Protein AF-A0A929PCF2-F1 (afdb_monomer_lite)

Structure (mmCIF, N/CA/C/O backbone):
data_AF-A0A929PCF2-F1
#
_entry.id   AF-A0A929PCF2-F1
#
loop_
_atom_site.group_PDB
_atom_site.id
_atom_site.type_symbol
_atom_site.label_atom_id
_atom_site.label_alt_id
_atom_site.label_comp_id
_atom_site.label_asym_id
_atom_site.label_entity_id
_atom_site.label_seq_id
_atom_site.pdbx_PDB_ins_code
_atom_site.Cartn_x
_atom_site.Cartn_y
_atom_site.Cartn_z
_atom_site.occupancy
_atom_site.B_iso_or_equiv
_atom_site.auth_seq_id
_atom_site.auth_comp_id
_atom_site.auth_asym_id
_atom_site.auth_atom_id
_atom_site.pdbx_PDB_model_num
ATOM 1 N N . MET A 1 1 ? 74.479 55.150 -30.077 1.00 39.16 1 MET A N 1
ATOM 2 C CA . MET A 1 1 ? 75.432 55.976 -30.851 1.00 39.16 1 MET A CA 1
ATOM 3 C C . MET A 1 1 ? 75.490 55.421 -32.265 1.00 39.16 1 MET A C 1
ATOM 5 O O . MET A 1 1 ? 75.567 54.211 -32.391 1.00 39.16 1 MET A O 1
ATOM 9 N N . SER A 1 2 ? 75.462 56.318 -33.256 1.00 38.69 2 SER A N 1
ATOM 10 C CA . SER A 1 2 ? 75.619 56.109 -34.712 1.00 38.69 2 SER A CA 1
ATOM 11 C C . SER A 1 2 ? 74.450 55.423 -35.434 1.00 38.69 2 SER A C 1
ATOM 13 O O . SER A 1 2 ? 74.157 54.270 -35.164 1.00 38.69 2 SER A O 1
ATOM 15 N N . LYS A 1 3 ? 73.607 56.139 -36.195 1.00 46.09 3 LYS A N 1
ATOM 16 C CA . LYS A 1 3 ? 73.793 56.956 -37.428 1.00 46.09 3 LYS A CA 1
ATOM 17 C C . LYS A 1 3 ? 73.568 56.116 -38.699 1.00 46.09 3 LYS A C 1
ATOM 19 O O . LYS A 1 3 ? 74.394 55.279 -39.033 1.00 46.09 3 LYS A O 1
ATOM 24 N N . PHE A 1 4 ? 72.470 56.430 -39.395 1.00 51.91 4 PHE A N 1
ATOM 25 C CA . PHE A 1 4 ? 72.261 56.245 -40.842 1.00 51.91 4 PHE A CA 1
ATOM 26 C C . PHE A 1 4 ? 73.414 56.857 -41.664 1.00 51.91 4 PHE A C 1
ATOM 28 O O . PHE A 1 4 ? 74.083 57.770 -41.160 1.00 51.91 4 PHE A O 1
ATOM 35 N N . PRO A 1 5 ? 73.643 56.391 -42.908 1.00 59.47 5 PRO A N 1
ATOM 36 C CA . PRO A 1 5 ? 73.108 57.075 -44.116 1.00 59.47 5 PRO A CA 1
ATOM 37 C C . PRO A 1 5 ? 72.488 56.099 -45.157 1.00 59.47 5 PRO A C 1
ATOM 39 O O . PRO A 1 5 ? 72.879 54.938 -45.183 1.00 59.47 5 PRO A O 1
ATOM 42 N N . LYS A 1 6 ? 71.385 56.457 -45.849 1.00 47.53 6 LYS A N 1
ATOM 43 C CA . LYS A 1 6 ? 71.258 57.163 -47.164 1.00 47.53 6 LYS A CA 1
ATOM 44 C C . LYS A 1 6 ? 71.806 56.349 -48.347 1.00 47.53 6 LYS A C 1
ATOM 46 O O . LYS A 1 6 ? 72.984 56.020 -48.335 1.00 47.53 6 LYS A O 1
ATOM 51 N N . ASP A 1 7 ? 70.957 55.828 -49.232 1.00 49.12 7 ASP A N 1
ATOM 52 C CA . ASP A 1 7 ? 70.220 56.486 -50.339 1.00 49.12 7 ASP A CA 1
ATOM 53 C C . ASP A 1 7 ? 71.073 56.678 -51.606 1.00 49.12 7 ASP A C 1
ATOM 55 O O . ASP A 1 7 ? 72.207 57.143 -51.534 1.00 49.12 7 ASP A O 1
ATOM 59 N N . GLU A 1 8 ? 70.406 56.380 -52.727 1.00 46.50 8 GLU A N 1
ATOM 60 C CA . GLU A 1 8 ? 70.563 56.907 -54.093 1.00 46.50 8 GLU A CA 1
ATOM 61 C C . GLU A 1 8 ? 71.430 56.181 -55.148 1.00 46.50 8 GLU A C 1
ATOM 63 O O . GLU A 1 8 ? 72.644 56.035 -55.047 1.00 46.50 8 GLU A O 1
ATOM 68 N N . ASP A 1 9 ? 70.690 55.840 -56.215 1.00 45.44 9 ASP A N 1
ATOM 69 C CA . ASP A 1 9 ? 70.959 56.037 -57.642 1.00 45.44 9 ASP A CA 1
ATOM 70 C C . ASP A 1 9 ? 71.925 55.144 -58.418 1.00 45.44 9 ASP A C 1
ATOM 72 O O . ASP A 1 9 ? 73.126 55.106 -58.173 1.00 45.44 9 ASP A O 1
ATOM 76 N N . SER A 1 10 ? 71.357 54.519 -59.463 1.00 50.91 10 SER A N 1
ATOM 77 C CA . SER A 1 10 ? 71.651 54.667 -60.913 1.00 50.91 10 SER A CA 1
ATOM 78 C C . SER A 1 10 ? 71.398 53.319 -61.618 1.00 50.91 10 SER A C 1
ATOM 80 O O . SER A 1 10 ? 71.989 52.304 -61.274 1.00 50.91 10 SER A O 1
ATOM 82 N N . ALA A 1 11 ? 70.301 53.154 -62.367 1.00 44.00 11 ALA A N 1
ATOM 83 C CA . ALA A 1 11 ? 70.070 53.595 -63.751 1.00 44.00 11 ALA A CA 1
ATOM 84 C C . ALA A 1 11 ? 71.040 52.958 -64.766 1.00 44.00 11 ALA A C 1
ATOM 86 O O . ALA A 1 11 ? 72.241 53.163 -64.661 1.00 44.00 11 ALA A O 1
ATOM 87 N N . ASP A 1 12 ? 70.455 52.220 -65.725 1.00 50.22 12 ASP A N 1
ATOM 88 C CA . ASP A 1 12 ? 70.853 52.012 -67.138 1.00 50.22 12 ASP A CA 1
ATOM 89 C C . ASP A 1 12 ? 70.701 50.541 -67.575 1.00 50.22 12 ASP A C 1
ATOM 91 O O . ASP A 1 12 ? 71.330 49.631 -67.052 1.00 50.22 12 ASP A O 1
ATOM 95 N N . GLN A 1 13 ? 69.641 50.223 -68.323 1.00 48.16 13 GLN A N 1
ATOM 96 C CA . GLN A 1 13 ? 69.507 50.281 -69.791 1.00 48.16 13 GLN A CA 1
ATOM 97 C C . GLN A 1 13 ? 69.868 48.956 -70.489 1.00 48.16 13 GLN A C 1
ATOM 99 O O . GLN A 1 13 ? 71.024 48.600 -70.662 1.00 48.16 13 GLN A O 1
ATOM 104 N N . ILE A 1 14 ? 68.798 48.275 -70.913 1.00 46.97 14 ILE A N 1
ATOM 105 C CA . ILE A 1 14 ? 68.533 47.766 -72.269 1.00 46.97 14 ILE A CA 1
ATOM 106 C C . ILE A 1 14 ? 69.681 47.020 -72.977 1.00 46.97 14 ILE A C 1
ATOM 108 O O . ILE A 1 14 ? 70.645 47.605 -73.461 1.00 46.97 14 ILE A O 1
ATOM 112 N N . SER A 1 15 ? 69.448 45.737 -73.254 1.00 44.78 15 SER A N 1
ATOM 113 C CA . SER A 1 15 ? 69.816 45.159 -74.550 1.00 44.78 15 SER A CA 1
ATOM 114 C C . SER A 1 15 ? 68.701 44.240 -75.033 1.00 44.78 15 SER A C 1
ATOM 116 O O . SER A 1 15 ? 68.375 43.225 -74.420 1.00 44.78 15 SER A O 1
ATOM 118 N N . LEU A 1 16 ? 68.083 44.716 -76.110 1.00 44.56 16 LEU A N 1
ATOM 119 C CA . LEU A 1 16 ? 67.167 44.032 -77.002 1.00 44.56 16 LEU A CA 1
ATOM 120 C C . LEU A 1 16 ? 67.861 42.850 -77.700 1.00 44.56 16 LEU A C 1
ATOM 122 O O . LEU A 1 16 ? 69.079 42.831 -77.845 1.00 44.56 16 LEU A O 1
ATOM 126 N N . GLU A 1 17 ? 67.017 41.970 -78.234 1.00 41.97 17 GLU A N 1
ATOM 127 C CA . GLU A 1 17 ? 67.295 40.994 -79.294 1.00 41.97 17 GLU A CA 1
ATOM 128 C C . GLU A 1 17 ? 68.120 39.758 -78.924 1.00 41.97 17 GLU A C 1
ATOM 130 O O . GLU A 1 17 ? 69.338 39.696 -79.083 1.00 41.97 17 GLU A O 1
ATOM 135 N N . LYS A 1 18 ? 67.391 38.668 -78.653 1.00 44.88 18 LYS A N 1
ATOM 136 C CA . LYS A 1 18 ? 67.631 37.455 -79.433 1.00 44.88 18 LYS A CA 1
ATOM 137 C C . LYS A 1 18 ? 66.362 36.629 -79.639 1.00 44.88 18 LYS A C 1
ATOM 139 O O . LYS A 1 18 ? 65.837 36.025 -78.716 1.00 44.88 18 LYS A O 1
ATOM 144 N N . GLU A 1 19 ? 65.917 36.692 -80.888 1.00 47.41 19 GLU A N 1
ATOM 145 C CA . GLU A 1 19 ? 65.322 35.628 -81.696 1.00 47.41 19 GLU A CA 1
ATOM 146 C C . GLU A 1 19 ? 64.100 34.853 -81.187 1.00 47.41 19 GLU A C 1
ATOM 148 O O . GLU A 1 19 ? 64.163 33.944 -80.366 1.00 47.41 19 GLU A O 1
ATOM 153 N N . LEU A 1 20 ? 62.995 35.165 -81.868 1.00 45.84 20 LEU A N 1
ATOM 154 C CA . LEU A 1 20 ? 61.931 34.256 -82.279 1.00 45.84 20 LEU A CA 1
ATOM 155 C C . LEU A 1 20 ? 62.458 32.866 -82.689 1.00 45.84 20 LEU A C 1
ATOM 157 O O . LEU A 1 20 ? 63.030 32.709 -83.766 1.00 45.84 20 LEU A O 1
ATOM 161 N N . GLN A 1 21 ? 62.124 31.844 -81.904 1.00 38.41 21 GLN A N 1
ATOM 162 C CA . GLN A 1 21 ? 61.756 30.537 -82.442 1.00 38.41 21 GLN A CA 1
ATOM 163 C C . GLN A 1 21 ? 60.274 30.319 -82.136 1.00 38.41 21 GLN A C 1
ATOM 165 O O . GLN A 1 21 ? 59.879 30.138 -80.988 1.00 38.41 21 GLN A O 1
ATOM 170 N N . MET A 1 22 ? 59.460 30.428 -83.187 1.00 44.81 22 MET A N 1
ATOM 171 C CA . MET A 1 22 ? 58.116 29.866 -83.227 1.00 44.81 22 MET A CA 1
ATOM 172 C C . MET A 1 22 ? 58.276 28.349 -83.253 1.00 44.81 22 MET A C 1
ATOM 174 O O . MET A 1 22 ? 58.751 27.820 -84.258 1.00 44.81 22 MET A O 1
ATOM 178 N N . ASP A 1 23 ? 57.907 27.689 -82.160 1.00 42.66 23 ASP A N 1
ATOM 179 C CA . ASP A 1 23 ? 57.535 26.281 -82.192 1.00 42.66 23 ASP A CA 1
ATOM 180 C C . ASP A 1 23 ? 56.032 26.208 -81.924 1.00 42.66 23 ASP A C 1
ATOM 182 O O . ASP A 1 23 ? 55.488 26.838 -81.013 1.00 42.66 23 ASP A O 1
ATOM 186 N N . GLU A 1 24 ? 55.360 25.544 -82.846 1.00 54.78 24 GLU A N 1
ATOM 187 C CA . GLU A 1 24 ? 53.919 25.444 -82.985 1.00 54.78 24 GLU A CA 1
ATOM 188 C C . GLU A 1 24 ? 53.438 24.355 -82.013 1.00 54.78 24 GLU A C 1
ATOM 190 O O . GLU A 1 24 ? 53.253 23.204 -82.397 1.00 54.78 24 GLU A O 1
ATOM 195 N N . GLU A 1 25 ? 53.316 24.696 -80.724 1.00 48.66 25 GLU A N 1
ATOM 196 C CA . GLU A 1 25 ? 52.751 23.797 -79.710 1.00 48.66 25 GLU A CA 1
ATOM 197 C C . GLU A 1 25 ? 51.231 23.995 -79.568 1.00 48.66 25 GLU A C 1
ATOM 199 O O . GLU A 1 25 ? 50.714 25.050 -79.198 1.00 48.66 25 GLU A O 1
ATOM 204 N N . ASP A 1 26 ? 50.551 22.908 -79.910 1.00 52.91 26 ASP A N 1
ATOM 205 C CA . ASP A 1 26 ? 49.130 22.576 -79.854 1.00 52.91 26 ASP A CA 1
ATOM 206 C C . ASP A 1 26 ? 48.387 23.123 -78.601 1.00 52.91 26 ASP A C 1
ATOM 208 O O . ASP A 1 26 ? 48.703 22.725 -77.475 1.00 52.91 26 ASP A O 1
ATOM 212 N N . PRO A 1 27 ? 47.373 24.008 -78.735 1.00 48.19 27 PRO A N 1
ATOM 213 C CA . PRO A 1 27 ? 46.674 24.600 -77.585 1.00 48.19 27 PRO A CA 1
ATOM 214 C C . PRO A 1 27 ? 45.630 23.690 -76.902 1.00 48.19 27 PRO A C 1
ATOM 216 O O . PRO A 1 27 ? 44.966 24.129 -75.959 1.00 48.19 27 PRO A O 1
ATOM 219 N N . ASP A 1 28 ? 45.494 22.422 -77.299 1.00 48.62 28 ASP A N 1
ATOM 220 C CA . ASP A 1 28 ? 44.348 21.587 -76.898 1.00 48.62 28 ASP A CA 1
ATOM 221 C C . ASP A 1 28 ? 44.577 20.661 -75.681 1.00 48.62 28 ASP A C 1
ATOM 223 O O . ASP A 1 28 ? 43.661 19.949 -75.264 1.00 48.62 28 ASP A O 1
ATOM 227 N N . LEU A 1 29 ? 45.752 20.680 -75.038 1.00 49.78 29 LEU A N 1
ATOM 228 C CA . LEU A 1 29 ? 46.076 19.743 -73.942 1.00 49.78 29 LEU A CA 1
ATOM 229 C C . LEU A 1 29 ? 46.046 20.322 -72.516 1.00 49.78 29 LEU A C 1
ATOM 231 O O . LEU A 1 29 ? 46.129 19.553 -71.559 1.00 49.78 29 LEU A O 1
ATOM 235 N N . PHE A 1 30 ? 45.852 21.634 -72.339 1.00 46.81 30 PHE A N 1
ATOM 236 C CA . PHE A 1 30 ? 45.925 22.283 -71.015 1.00 46.81 30 PHE A CA 1
ATOM 237 C C . PHE A 1 30 ? 44.577 22.583 -70.330 1.00 46.81 30 PHE A C 1
ATOM 239 O O . PHE A 1 30 ? 44.567 22.979 -69.170 1.00 46.81 30 PHE A O 1
ATOM 246 N N . TYR A 1 31 ? 43.433 22.348 -70.983 1.00 50.03 31 TYR A N 1
ATOM 247 C CA . TYR A 1 31 ? 42.101 22.625 -70.403 1.00 50.03 31 TYR A CA 1
ATOM 248 C C . TYR A 1 31 ? 41.387 21.399 -69.800 1.00 50.03 31 TYR A C 1
ATOM 250 O O . TYR A 1 31 ? 40.286 21.519 -69.261 1.00 50.03 31 TYR A O 1
ATOM 258 N N . GLY A 1 32 ? 41.990 20.209 -69.879 1.00 50.41 32 GLY A N 1
ATOM 259 C CA . GLY A 1 32 ? 41.366 18.961 -69.424 1.00 50.41 32 GLY A CA 1
ATOM 260 C C . GLY A 1 32 ? 41.494 18.663 -67.926 1.00 50.41 32 GLY A C 1
ATOM 261 O O . GLY A 1 32 ? 40.740 17.831 -67.421 1.00 50.41 32 GLY A O 1
ATOM 262 N N . ASP A 1 33 ? 42.430 19.304 -67.217 1.00 48.59 33 ASP A N 1
ATOM 263 C CA . ASP A 1 33 ? 42.718 18.983 -65.810 1.00 48.59 33 ASP A CA 1
ATOM 264 C C . ASP A 1 33 ? 41.936 19.857 -64.818 1.00 48.59 33 ASP A C 1
ATOM 266 O O . ASP A 1 33 ? 41.338 19.326 -63.881 1.00 48.59 33 ASP A O 1
ATOM 270 N N . ASP A 1 34 ? 41.768 21.151 -65.105 1.00 52.06 34 ASP A N 1
ATOM 271 C CA . ASP A 1 34 ? 41.022 22.075 -64.233 1.00 52.06 34 ASP A CA 1
ATOM 272 C C . ASP A 1 34 ? 39.512 21.766 -64.156 1.00 52.06 34 ASP A C 1
ATOM 274 O O . ASP A 1 34 ? 38.858 22.018 -63.140 1.00 52.06 34 ASP A O 1
ATOM 278 N N . MET A 1 35 ? 38.932 21.163 -65.201 1.00 51.59 35 MET A N 1
ATOM 279 C CA . MET A 1 35 ? 37.520 20.746 -65.199 1.00 51.59 35 MET A CA 1
ATOM 280 C C . MET A 1 35 ? 37.262 19.516 -64.311 1.00 51.59 35 MET A C 1
ATOM 282 O O . MET A 1 35 ? 36.170 19.381 -63.755 1.00 51.59 35 MET A O 1
ATOM 286 N N . ARG A 1 36 ? 38.256 18.636 -64.119 1.00 53.09 36 ARG A N 1
ATOM 287 C CA . ARG A 1 36 ? 38.117 17.430 -63.278 1.00 53.09 36 ARG A CA 1
ATOM 288 C C . ARG A 1 36 ? 38.186 17.747 -61.781 1.00 53.09 36 ARG A C 1
ATOM 290 O O . ARG A 1 36 ? 37.542 17.064 -60.978 1.00 53.09 36 ARG A O 1
ATOM 297 N N . ASP A 1 37 ? 38.899 18.804 -61.404 1.00 52.69 37 ASP A N 1
ATOM 298 C CA . ASP A 1 37 ? 39.009 19.251 -60.011 1.00 52.69 37 ASP A CA 1
ATOM 299 C C . ASP A 1 37 ? 37.799 20.083 -59.543 1.00 52.69 37 ASP A C 1
ATOM 301 O O . ASP A 1 37 ? 37.407 20.023 -58.367 1.00 52.69 37 ASP A O 1
ATOM 305 N N . LEU A 1 38 ? 37.106 20.776 -60.457 1.00 51.47 38 LEU A N 1
ATOM 306 C CA . LEU A 1 38 ? 35.815 21.408 -60.154 1.00 51.47 38 LEU A CA 1
ATOM 307 C C . LEU A 1 38 ? 34.698 20.379 -59.908 1.00 51.47 38 LEU A C 1
ATOM 309 O O . LEU A 1 38 ? 33.909 20.548 -58.976 1.00 51.47 38 LEU A O 1
ATOM 313 N N . GLU A 1 39 ? 34.642 19.289 -60.681 1.00 54.00 39 GLU A N 1
ATOM 314 C CA . GLU A 1 39 ? 33.664 18.218 -60.436 1.00 54.00 39 GLU A CA 1
ATOM 315 C C . GLU A 1 39 ? 33.918 17.527 -59.089 1.00 54.00 39 GLU A C 1
ATOM 317 O O . GLU A 1 39 ? 32.988 17.408 -58.283 1.00 54.00 39 GLU A O 1
ATOM 322 N N . ARG A 1 40 ? 35.182 17.192 -58.772 1.00 50.91 40 ARG A N 1
ATOM 323 C CA . ARG A 1 40 ? 35.553 16.626 -57.462 1.00 50.91 40 ARG A CA 1
ATOM 324 C C . ARG A 1 40 ? 35.207 17.552 -56.299 1.00 50.91 40 ARG A C 1
ATOM 326 O O . ARG A 1 40 ? 34.659 17.087 -55.303 1.00 50.91 40 ARG A O 1
ATOM 333 N N . SER A 1 41 ? 35.489 18.850 -56.395 1.00 50.62 41 SER A N 1
ATOM 334 C CA . SER A 1 41 ? 35.164 19.790 -55.312 1.00 50.62 41 SER A CA 1
ATOM 335 C C . SER A 1 41 ? 33.652 20.003 -55.139 1.00 50.62 41 SER A C 1
ATOM 337 O O . SER A 1 41 ? 33.185 20.158 -54.005 1.00 50.62 41 SER A O 1
ATOM 339 N N . SER A 1 42 ? 32.865 19.918 -56.219 1.00 50.84 42 SER A N 1
ATOM 340 C CA . SER A 1 42 ? 31.401 20.039 -56.168 1.00 50.84 42 SER A CA 1
ATOM 341 C C . SER A 1 42 ? 30.717 18.839 -55.493 1.00 50.84 42 SER A C 1
ATOM 343 O O . SER A 1 42 ? 29.784 19.015 -54.696 1.00 50.84 42 SER A O 1
ATOM 345 N N . ASP A 1 43 ? 31.227 17.625 -55.722 1.00 54.88 43 ASP A N 1
ATOM 346 C CA . ASP A 1 43 ? 30.722 16.405 -55.089 1.00 54.88 43 ASP A CA 1
ATOM 347 C C . ASP A 1 43 ? 31.095 16.347 -53.604 1.00 54.88 43 ASP A C 1
ATOM 349 O O . ASP A 1 43 ? 30.263 15.992 -52.761 1.00 54.88 43 ASP A O 1
ATOM 353 N N . VAL A 1 44 ? 32.305 16.792 -53.250 1.00 55.19 44 VAL A N 1
ATOM 354 C CA . VAL A 1 44 ? 32.767 16.862 -51.856 1.00 55.19 44 VAL A CA 1
ATOM 355 C C . VAL A 1 44 ? 32.000 17.935 -51.067 1.00 55.19 44 VAL A C 1
ATOM 357 O O . VAL A 1 44 ? 31.629 17.697 -49.914 1.00 55.19 44 VAL A O 1
ATOM 360 N N . GLN A 1 45 ? 31.653 19.078 -51.676 1.00 53.56 45 GLN A N 1
ATOM 361 C CA . GLN A 1 45 ? 30.799 20.096 -51.041 1.00 53.56 45 GLN A CA 1
ATOM 362 C C . GLN A 1 45 ? 29.352 19.620 -50.842 1.00 53.56 45 GLN A C 1
ATOM 364 O O . GLN A 1 45 ? 28.749 19.892 -49.799 1.00 53.56 45 GLN A O 1
ATOM 369 N N . ARG A 1 46 ? 28.790 18.858 -51.791 1.00 57.91 46 ARG A N 1
ATOM 370 C CA . ARG A 1 46 ? 27.460 18.243 -51.633 1.00 57.91 46 ARG A CA 1
ATOM 371 C C . ARG A 1 46 ? 27.437 17.155 -50.560 1.00 57.91 46 ARG A C 1
ATOM 373 O O . ARG A 1 46 ? 26.418 17.014 -49.879 1.00 57.91 46 ARG A O 1
ATOM 380 N N . LEU A 1 47 ? 28.533 16.417 -50.380 1.00 55.53 47 LEU A N 1
ATOM 381 C CA . LEU A 1 47 ? 28.666 15.407 -49.327 1.00 55.53 47 LEU A CA 1
ATOM 382 C C . LEU A 1 47 ? 28.839 16.050 -47.944 1.00 55.53 47 LEU A C 1
ATOM 384 O O . LEU A 1 47 ? 28.134 15.677 -47.009 1.00 55.53 47 LEU A O 1
ATOM 388 N N . SER A 1 48 ? 29.703 17.065 -47.848 1.00 59.88 48 SER A N 1
ATOM 389 C CA . SER A 1 48 ? 29.922 17.877 -46.645 1.00 59.88 48 SER A CA 1
ATOM 390 C C . SER A 1 48 ? 28.610 18.467 -46.136 1.00 59.88 48 SER A C 1
ATOM 392 O O . SER A 1 48 ? 28.237 18.232 -44.992 1.00 59.88 48 SER A O 1
ATOM 394 N N . ASN A 1 49 ? 27.826 19.108 -47.008 1.00 64.44 49 ASN A N 1
ATOM 395 C CA . ASN A 1 49 ? 26.574 19.741 -46.596 1.00 64.44 49 ASN A CA 1
ATOM 396 C C . ASN A 1 49 ? 25.531 18.725 -46.079 1.00 64.44 49 ASN A C 1
ATOM 398 O O . ASN A 1 49 ? 24.799 18.997 -45.127 1.00 64.44 49 ASN A O 1
ATOM 402 N N . ARG A 1 50 ? 25.496 17.511 -46.652 1.00 72.69 50 ARG A N 1
ATOM 403 C CA . ARG A 1 50 ? 24.648 16.410 -46.155 1.00 72.69 50 ARG A CA 1
ATOM 404 C C . ARG A 1 50 ? 25.145 15.861 -44.816 1.00 72.69 50 ARG A C 1
ATOM 406 O O . ARG A 1 50 ? 24.325 15.542 -43.956 1.00 72.69 50 ARG A O 1
ATOM 413 N N . MET A 1 51 ? 26.460 15.792 -44.621 1.00 65.94 51 MET A N 1
ATOM 414 C CA . MET A 1 51 ? 27.072 15.347 -43.369 1.00 65.94 51 MET A CA 1
ATOM 415 C C . MET A 1 51 ? 26.839 16.341 -42.233 1.00 65.94 51 MET A C 1
ATOM 417 O O . MET A 1 51 ? 26.464 15.919 -41.143 1.00 65.94 51 MET A O 1
ATOM 421 N N . THR A 1 52 ? 26.955 17.646 -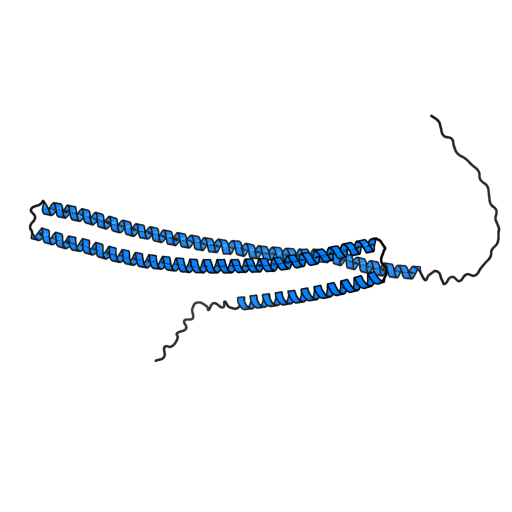42.489 1.00 69.69 52 THR A N 1
ATOM 422 C CA . THR A 1 52 ? 26.666 18.692 -41.496 1.00 69.69 52 THR A CA 1
ATOM 423 C C . THR A 1 52 ? 25.190 18.684 -41.095 1.00 69.69 52 THR A C 1
ATOM 425 O O . THR A 1 52 ? 24.864 18.811 -39.914 1.00 69.69 52 THR A O 1
ATOM 428 N N . MET A 1 53 ? 24.286 18.454 -42.056 1.00 72.31 53 MET A N 1
ATOM 429 C CA . MET A 1 53 ? 22.851 18.345 -41.780 1.00 72.31 53 MET A CA 1
ATOM 430 C C . MET A 1 53 ? 22.531 17.115 -40.917 1.00 72.31 53 MET A C 1
ATOM 432 O O . MET A 1 53 ? 21.774 17.228 -39.957 1.00 72.31 53 MET A O 1
ATOM 436 N N . LEU A 1 54 ? 23.156 15.963 -41.190 1.00 68.25 54 LEU A N 1
ATOM 437 C CA . LEU A 1 54 ? 23.049 14.761 -40.353 1.00 68.25 54 LEU A CA 1
ATOM 438 C C . LEU A 1 54 ? 23.633 14.973 -38.949 1.00 68.25 54 LEU A C 1
ATOM 440 O O . LEU A 1 54 ? 23.018 14.556 -37.969 1.00 68.25 54 LEU A O 1
ATOM 444 N N . PHE A 1 55 ? 24.769 15.664 -38.836 1.00 68.12 55 PHE A N 1
ATOM 445 C CA . PHE A 1 55 ? 25.429 15.939 -37.556 1.00 68.12 55 PHE A CA 1
ATOM 446 C C . PHE A 1 55 ? 24.624 16.853 -36.631 1.00 68.12 55 PHE A C 1
ATOM 448 O O . PHE A 1 55 ? 24.762 16.745 -35.419 1.00 68.12 55 PHE A O 1
ATOM 455 N N . ILE A 1 56 ? 23.771 17.723 -37.176 1.00 80.12 56 ILE A N 1
ATOM 456 C CA . ILE A 1 56 ? 22.816 18.529 -36.401 1.00 80.12 56 ILE A CA 1
ATOM 457 C C . ILE A 1 56 ? 21.516 17.761 -36.135 1.00 80.12 56 ILE A C 1
ATOM 459 O O . ILE A 1 56 ? 20.938 17.865 -35.051 1.00 80.12 56 ILE A O 1
ATOM 463 N N . LEU A 1 57 ? 21.058 16.963 -37.100 1.00 71.50 57 LEU A N 1
ATOM 464 C CA . LEU A 1 57 ? 19.800 16.228 -36.991 1.00 71.50 57 LEU A CA 1
ATOM 465 C C . LEU A 1 57 ? 19.872 15.112 -35.940 1.00 71.50 57 LEU A C 1
ATOM 467 O O . LEU A 1 57 ? 18.937 14.948 -35.161 1.00 71.50 57 LEU A O 1
ATOM 471 N N . ILE A 1 58 ? 20.982 14.371 -35.882 1.00 67.69 58 ILE A N 1
ATOM 472 C CA . ILE A 1 58 ? 21.190 13.261 -34.939 1.00 67.69 58 ILE A CA 1
ATOM 473 C C . ILE A 1 58 ? 21.084 13.706 -33.466 1.00 67.69 58 ILE A C 1
ATOM 475 O O . ILE A 1 58 ? 20.273 13.117 -32.747 1.00 67.69 58 ILE A O 1
ATOM 479 N N . PRO A 1 59 ? 21.814 14.732 -32.979 1.00 66.00 59 PRO A N 1
ATOM 480 C CA . PRO A 1 59 ? 21.687 15.189 -31.596 1.00 66.00 59 PRO A CA 1
ATOM 481 C C . PRO A 1 59 ? 20.313 15.802 -31.316 1.00 66.00 59 PRO A C 1
ATOM 483 O O . PRO A 1 59 ? 19.792 15.637 -30.216 1.00 66.00 59 PRO A O 1
ATOM 486 N N . CYS A 1 60 ? 19.679 16.445 -32.302 1.00 67.94 60 CYS A N 1
ATOM 487 C CA . CYS A 1 60 ? 18.320 16.963 -32.153 1.00 67.94 60 CYS A CA 1
ATOM 488 C C . CYS A 1 60 ? 17.298 15.827 -31.944 1.00 67.94 60 CYS A C 1
ATOM 490 O O . CYS A 1 60 ? 16.454 15.899 -31.049 1.00 67.94 60 CYS A O 1
ATOM 492 N N . LEU A 1 61 ? 17.427 14.736 -32.705 1.00 73.25 61 LEU A N 1
ATOM 493 C CA . LEU A 1 61 ? 16.585 13.547 -32.571 1.00 73.25 61 LEU A CA 1
ATOM 494 C C . LEU A 1 61 ? 16.816 12.835 -31.228 1.00 73.25 61 LEU A C 1
ATOM 496 O O . LEU A 1 61 ? 15.864 12.427 -30.566 1.00 73.25 61 LEU A O 1
ATOM 500 N N . LEU A 1 62 ? 18.075 12.743 -30.793 1.00 71.19 62 LEU A N 1
ATOM 501 C CA . LEU A 1 62 ? 18.450 12.211 -29.481 1.00 71.19 62 LEU A CA 1
ATOM 502 C C . LEU A 1 62 ? 17.850 13.044 -28.341 1.00 71.19 62 LEU A C 1
ATOM 504 O O . LEU A 1 62 ? 17.277 12.475 -27.416 1.00 71.19 62 LEU A O 1
ATOM 508 N N . CYS A 1 63 ? 17.907 14.376 -28.431 1.00 77.06 63 CYS A N 1
ATOM 509 C CA . CYS A 1 63 ? 17.260 15.275 -27.475 1.00 77.06 63 CYS A CA 1
ATOM 510 C C . CYS A 1 63 ? 15.749 15.040 -27.402 1.00 77.06 63 CYS A C 1
ATOM 512 O O . CYS A 1 63 ? 15.203 14.974 -26.303 1.00 77.06 63 CYS A O 1
ATOM 514 N N . ALA A 1 64 ? 15.073 14.863 -28.540 1.00 81.06 64 ALA A N 1
ATOM 515 C CA . ALA A 1 64 ? 13.642 14.568 -28.553 1.00 81.06 64 ALA A CA 1
ATOM 516 C C . ALA A 1 64 ? 13.335 13.243 -27.836 1.00 81.06 64 ALA A C 1
ATOM 518 O O . ALA A 1 64 ? 12.464 13.207 -26.968 1.00 81.06 64 ALA A O 1
ATOM 519 N N . ILE A 1 65 ? 14.092 12.180 -28.129 1.00 80.94 65 ILE A N 1
ATOM 520 C CA . ILE A 1 65 ? 13.947 10.879 -27.456 1.00 80.94 65 ILE A CA 1
ATOM 521 C C . ILE A 1 65 ? 14.188 11.017 -25.949 1.00 80.94 65 ILE A C 1
ATOM 523 O O . ILE A 1 65 ? 13.409 10.486 -25.162 1.00 80.94 65 ILE A O 1
ATOM 527 N N . PHE A 1 66 ? 15.218 11.758 -25.531 1.00 82.25 66 PHE A N 1
ATOM 528 C CA . PHE A 1 66 ? 15.494 12.002 -24.115 1.00 82.25 66 PHE A CA 1
ATOM 529 C C . PHE A 1 66 ? 14.377 12.779 -23.424 1.00 82.25 66 PHE A C 1
ATOM 531 O O . PHE A 1 66 ? 14.018 12.433 -22.304 1.00 82.25 66 PHE A O 1
ATOM 538 N N . VAL A 1 67 ? 13.804 13.794 -24.074 1.00 84.56 67 VAL A N 1
ATOM 539 C CA . VAL A 1 67 ? 12.669 14.550 -23.526 1.00 84.56 67 VAL A CA 1
ATOM 540 C C . VAL A 1 67 ? 11.441 13.653 -23.390 1.00 84.56 67 VAL A C 1
ATOM 542 O O . VAL A 1 67 ? 10.807 13.673 -22.340 1.00 84.56 67 VAL A O 1
ATOM 545 N N . PHE A 1 68 ? 11.135 12.823 -24.391 1.00 80.25 68 PHE A N 1
ATOM 546 C CA . PHE A 1 68 ? 10.034 11.860 -24.305 1.00 80.25 68 PHE A CA 1
ATOM 547 C C . PHE A 1 68 ? 10.266 10.811 -23.217 1.00 80.25 68 PHE A C 1
ATOM 549 O O . PHE A 1 68 ? 9.373 10.573 -22.412 1.00 80.25 68 PHE A O 1
ATOM 556 N N . ALA A 1 69 ? 11.464 10.232 -23.134 1.00 74.69 69 ALA A N 1
ATOM 557 C CA . ALA A 1 69 ? 11.816 9.279 -22.086 1.00 74.69 69 ALA A CA 1
ATOM 558 C C . ALA A 1 69 ? 11.776 9.925 -20.692 1.00 74.69 69 ALA A C 1
ATOM 560 O O . ALA A 1 69 ? 11.311 9.308 -19.738 1.00 74.69 69 ALA A O 1
ATOM 561 N N . TYR A 1 70 ? 12.223 11.176 -20.567 1.00 82.19 70 TYR A N 1
ATOM 562 C CA . TYR A 1 70 ? 12.165 11.940 -19.323 1.00 82.19 70 TYR A CA 1
ATOM 563 C C . TYR A 1 70 ? 10.724 12.253 -18.914 1.00 82.19 70 TYR A C 1
ATOM 565 O O . TYR A 1 70 ? 10.385 12.109 -17.741 1.00 82.19 70 TYR A O 1
ATOM 573 N N . LEU A 1 71 ? 9.869 12.654 -19.859 1.00 79.06 71 LEU A N 1
ATOM 574 C CA . LEU A 1 71 ? 8.451 12.900 -19.605 1.00 79.06 71 LEU A CA 1
ATOM 575 C C . LEU A 1 71 ? 7.715 11.608 -19.242 1.00 79.06 71 LEU A C 1
ATOM 577 O O . LEU A 1 71 ? 7.017 11.607 -18.236 1.00 79.06 71 LEU A O 1
ATOM 581 N N . ASP A 1 72 ? 7.941 10.507 -19.963 1.00 73.06 72 ASP A N 1
ATOM 582 C CA . ASP A 1 72 ? 7.345 9.195 -19.665 1.00 73.06 72 ASP A CA 1
ATOM 583 C C . ASP A 1 72 ? 7.805 8.665 -18.297 1.00 73.06 72 ASP A C 1
ATOM 585 O O . ASP A 1 72 ? 6.991 8.227 -17.482 1.00 73.06 72 ASP A O 1
ATOM 589 N N . MET A 1 73 ? 9.102 8.783 -17.975 1.00 69.19 73 MET A N 1
ATOM 590 C CA . MET A 1 73 ? 9.593 8.459 -16.634 1.00 69.19 73 MET A CA 1
ATOM 591 C C . MET A 1 73 ? 8.959 9.358 -15.578 1.00 69.19 73 MET A C 1
ATOM 593 O O . MET A 1 73 ? 8.527 8.845 -14.555 1.00 69.19 73 MET A O 1
ATOM 597 N N . ARG A 1 74 ? 8.875 10.674 -15.798 1.00 74.31 74 ARG A N 1
ATOM 598 C CA . ARG A 1 74 ? 8.302 11.624 -14.834 1.00 74.31 74 ARG A CA 1
ATOM 599 C C . ARG A 1 74 ? 6.806 11.408 -14.630 1.00 74.31 74 ARG A C 1
ATOM 601 O O . ARG A 1 74 ? 6.335 11.552 -13.509 1.00 74.31 74 ARG A O 1
ATOM 608 N N . GLU A 1 75 ? 6.070 11.052 -15.673 1.00 75.25 75 GLU A N 1
ATOM 609 C CA . GLU A 1 75 ? 4.642 10.751 -15.606 1.00 75.25 75 GLU A CA 1
ATOM 610 C C . GLU A 1 75 ? 4.394 9.449 -14.840 1.00 75.25 75 GLU A C 1
ATOM 612 O O . GLU A 1 75 ? 3.582 9.436 -13.914 1.00 75.25 75 GLU A O 1
ATOM 617 N N . LYS A 1 76 ? 5.194 8.405 -15.098 1.00 68.94 76 LYS A N 1
ATOM 618 C CA . LYS A 1 76 ? 5.192 7.166 -14.305 1.00 68.94 76 LYS A CA 1
ATOM 619 C C . LYS A 1 76 ? 5.601 7.411 -12.857 1.00 68.94 76 LYS A C 1
ATOM 621 O O . LYS A 1 76 ? 4.971 6.880 -11.953 1.00 68.94 76 LYS A O 1
ATOM 626 N N . LEU A 1 77 ? 6.609 8.243 -12.608 1.00 64.94 77 LEU A N 1
ATOM 627 C CA . LEU A 1 77 ? 7.079 8.560 -11.256 1.00 64.94 77 LEU A CA 1
ATOM 628 C C . LEU A 1 77 ? 6.053 9.406 -10.494 1.00 64.94 77 LEU A C 1
ATOM 630 O O . LEU A 1 77 ? 5.798 9.128 -9.330 1.00 64.94 77 LEU A O 1
ATOM 634 N N . ASN A 1 78 ? 5.387 10.358 -11.152 1.00 66.12 78 ASN A N 1
ATOM 635 C CA . ASN A 1 78 ? 4.281 11.124 -10.575 1.00 66.12 78 ASN A CA 1
ATOM 636 C C . ASN A 1 78 ? 3.045 10.250 -10.322 1.00 66.12 78 ASN A C 1
ATOM 638 O O . ASN A 1 78 ? 2.404 10.398 -9.280 1.00 66.12 78 ASN A O 1
ATOM 642 N N . GLN A 1 79 ? 2.714 9.315 -11.218 1.00 61.44 79 GLN A N 1
ATOM 643 C CA . GLN A 1 79 ? 1.683 8.304 -10.963 1.00 61.44 79 GLN A CA 1
ATOM 644 C C . GLN A 1 79 ? 2.067 7.405 -9.786 1.00 61.44 79 GLN A C 1
ATOM 646 O O . GLN A 1 79 ? 1.220 7.132 -8.945 1.00 61.44 79 GLN A O 1
ATOM 651 N N . LEU A 1 80 ? 3.331 6.998 -9.668 1.00 56.22 80 LEU A N 1
ATOM 652 C CA . LEU A 1 80 ? 3.826 6.173 -8.564 1.00 56.22 80 LEU A CA 1
ATOM 653 C C . LEU A 1 80 ? 3.821 6.921 -7.226 1.00 56.22 80 LEU A C 1
ATOM 655 O O . LEU A 1 80 ? 3.402 6.365 -6.214 1.00 56.22 80 LEU A O 1
ATOM 659 N N . GLN A 1 81 ? 4.240 8.187 -7.207 1.00 53.84 81 GLN A N 1
ATOM 660 C CA . GLN A 1 81 ? 4.247 9.004 -5.996 1.00 53.84 81 GLN A CA 1
ATOM 661 C C . GLN A 1 81 ? 2.824 9.358 -5.556 1.00 53.84 81 GLN A C 1
ATOM 663 O O . GLN A 1 81 ? 2.518 9.262 -4.371 1.00 53.84 81 GLN A O 1
ATOM 668 N N . SER A 1 82 ? 1.939 9.710 -6.494 1.00 57.19 82 SER A N 1
ATOM 669 C CA . SER A 1 82 ? 0.542 10.028 -6.175 1.00 57.19 82 SER A CA 1
ATOM 670 C C . SER A 1 82 ? -0.269 8.783 -5.812 1.00 57.19 82 SER A C 1
ATOM 672 O O . SER A 1 82 ? -0.960 8.802 -4.800 1.00 57.19 82 SER A O 1
ATOM 674 N N . THR A 1 83 ? -0.143 7.677 -6.550 1.00 56.88 83 THR A N 1
ATOM 675 C CA . THR A 1 83 ? -0.934 6.455 -6.317 1.00 56.88 83 THR A CA 1
ATOM 676 C C . THR A 1 83 ? -0.391 5.645 -5.145 1.00 56.88 83 THR A C 1
ATOM 678 O O . THR A 1 83 ? -1.166 5.218 -4.296 1.00 56.88 83 THR A O 1
ATOM 681 N N . GLY A 1 84 ? 0.933 5.487 -5.036 1.00 57.12 84 GLY A N 1
ATOM 682 C CA . GLY A 1 84 ? 1.564 4.750 -3.940 1.00 57.12 84 GLY A CA 1
ATOM 683 C C . GLY A 1 84 ? 1.429 5.471 -2.599 1.00 57.12 84 GLY A C 1
ATOM 684 O O . GLY A 1 84 ? 1.028 4.859 -1.611 1.00 57.12 84 GLY A O 1
ATOM 685 N N . SER A 1 85 ? 1.679 6.787 -2.558 1.00 58.16 85 SER A N 1
ATOM 686 C CA . SER A 1 85 ? 1.487 7.562 -1.325 1.00 58.16 85 SER A CA 1
ATOM 687 C C . SER A 1 85 ? 0.012 7.660 -0.953 1.00 58.16 85 SER A C 1
ATOM 689 O O . SER A 1 85 ? -0.311 7.521 0.220 1.00 58.16 85 SER A O 1
ATOM 691 N N . SER A 1 86 ? -0.892 7.862 -1.920 1.00 63.69 86 SER A N 1
ATOM 692 C CA . SER A 1 86 ? -2.325 7.979 -1.628 1.00 63.69 86 SER A CA 1
ATOM 693 C C . SER A 1 86 ? -2.941 6.650 -1.196 1.00 63.69 86 SER A C 1
ATOM 695 O O . SER A 1 86 ? -3.710 6.647 -0.241 1.00 63.69 86 SER A O 1
ATOM 697 N N . GLN A 1 87 ? -2.575 5.515 -1.806 1.00 62.38 87 GLN A N 1
ATOM 698 C CA . GLN A 1 87 ? -3.070 4.205 -1.368 1.00 62.38 87 GLN A CA 1
ATOM 699 C C . GLN A 1 87 ? -2.544 3.825 0.014 1.00 62.38 87 GLN A C 1
ATOM 701 O O . GLN A 1 87 ? -3.330 3.400 0.856 1.00 62.38 87 GLN A O 1
ATOM 706 N N . VAL A 1 88 ? -1.248 4.009 0.289 1.00 65.94 88 VAL A N 1
ATOM 707 C CA . VAL A 1 88 ? -0.684 3.704 1.615 1.00 65.94 88 VAL A CA 1
ATOM 708 C C . VAL A 1 88 ? -1.238 4.657 2.674 1.00 65.94 88 VAL A C 1
ATOM 710 O O . VAL A 1 88 ? -1.531 4.226 3.788 1.00 65.94 88 VAL A O 1
ATOM 713 N N . GLN A 1 89 ? -1.448 5.931 2.335 1.00 69.75 89 GLN A N 1
ATOM 714 C CA . GLN A 1 89 ? -2.067 6.898 3.237 1.00 69.75 89 GLN A CA 1
ATOM 715 C C . GLN A 1 89 ? -3.544 6.583 3.492 1.00 69.75 89 GLN A C 1
ATOM 717 O O . GLN A 1 89 ? -3.956 6.587 4.646 1.00 69.75 89 GLN A O 1
ATOM 722 N N . ALA A 1 90 ? -4.319 6.221 2.468 1.00 73.12 90 ALA A N 1
ATOM 723 C CA . ALA A 1 90 ? -5.711 5.802 2.627 1.00 73.12 90 ALA A CA 1
ATOM 724 C C . ALA A 1 90 ? -5.830 4.508 3.448 1.00 73.12 90 ALA A C 1
ATOM 726 O O . ALA A 1 90 ? -6.706 4.394 4.303 1.00 73.12 90 ALA A O 1
ATOM 727 N N . LEU A 1 91 ? -4.923 3.546 3.238 1.00 70.81 91 LEU A N 1
ATOM 728 C CA . LEU A 1 91 ? -4.857 2.322 4.037 1.00 70.81 91 LEU A CA 1
ATOM 729 C C . LEU A 1 91 ? -4.495 2.641 5.495 1.00 70.81 91 LEU A C 1
ATOM 731 O O . LEU A 1 91 ? -5.112 2.110 6.413 1.00 70.81 91 LEU A O 1
ATOM 735 N N . SER A 1 92 ? -3.531 3.540 5.711 1.00 69.94 92 SER A N 1
ATOM 736 C CA . SER A 1 92 ? -3.133 4.017 7.038 1.00 69.94 92 SER A CA 1
ATOM 737 C C . SER A 1 92 ? -4.291 4.717 7.755 1.00 69.94 92 SER A C 1
ATOM 739 O O . SER A 1 92 ? -4.597 4.388 8.899 1.00 69.94 92 SER A O 1
ATOM 741 N N . GLU A 1 93 ? -4.997 5.620 7.074 1.00 77.50 93 GLU A N 1
ATOM 742 C CA . GLU A 1 93 ? -6.168 6.314 7.614 1.00 77.50 93 GLU A CA 1
ATOM 743 C C . GLU A 1 93 ? -7.311 5.343 7.945 1.00 77.50 93 GLU A C 1
ATOM 745 O O . GLU A 1 93 ? -7.921 5.463 9.009 1.00 77.50 93 GLU A O 1
ATOM 750 N N . ASP A 1 94 ? -7.562 4.335 7.105 1.00 74.19 94 ASP A N 1
ATOM 751 C CA . ASP A 1 94 ? -8.583 3.313 7.363 1.00 74.19 94 ASP A CA 1
ATOM 752 C C . ASP A 1 94 ? -8.214 2.406 8.552 1.00 74.19 94 ASP A C 1
ATOM 754 O O . ASP A 1 94 ? -9.058 2.113 9.405 1.00 74.19 94 ASP A O 1
ATOM 758 N N . VAL A 1 95 ? -6.939 2.018 8.674 1.00 69.38 95 VAL A N 1
ATOM 759 C CA . VAL A 1 95 ? -6.427 1.267 9.833 1.00 69.38 95 VAL A CA 1
ATOM 760 C C . VAL A 1 95 ? -6.568 2.098 11.108 1.00 69.38 95 VAL A C 1
ATOM 762 O O . VAL A 1 95 ? -7.110 1.606 12.100 1.00 69.38 95 VAL A O 1
ATOM 765 N N . VAL A 1 96 ? -6.145 3.365 11.090 1.00 73.12 96 VAL A N 1
ATOM 766 C CA . VAL A 1 96 ? -6.273 4.284 12.233 1.00 73.12 96 VAL A CA 1
ATOM 767 C C . VAL A 1 96 ? -7.744 4.482 12.607 1.00 73.12 96 VAL A C 1
ATOM 769 O O . VAL A 1 96 ? -8.090 4.423 13.790 1.00 73.12 96 VAL A O 1
ATOM 772 N N . GLY A 1 97 ? -8.631 4.638 11.623 1.00 76.38 97 GLY A N 1
ATOM 773 C CA . GLY A 1 97 ? -10.075 4.741 11.833 1.00 76.38 97 GLY A CA 1
ATOM 774 C C . GLY A 1 97 ? -10.662 3.495 12.499 1.00 76.38 97 GLY A C 1
ATOM 775 O O . GLY A 1 97 ? -11.397 3.596 13.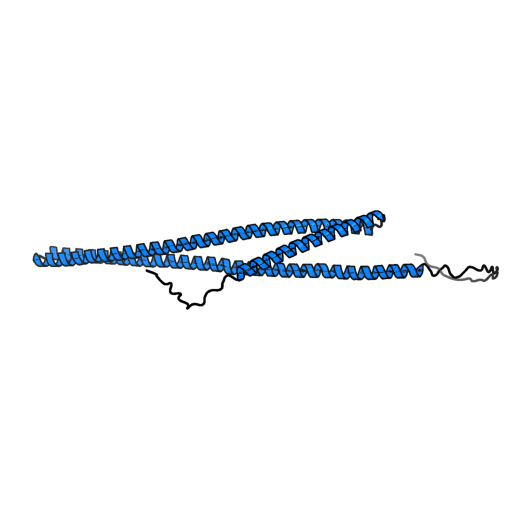487 1.00 76.38 97 GLY A O 1
ATOM 776 N N . LYS A 1 98 ? -10.287 2.302 12.028 1.00 74.88 98 LYS A N 1
ATOM 777 C CA . LYS A 1 98 ? -10.729 1.029 12.616 1.00 74.88 98 LYS A CA 1
ATOM 778 C C . LYS A 1 98 ? -10.188 0.830 14.030 1.00 74.88 98 LYS A C 1
ATOM 780 O O . LYS A 1 98 ? -10.967 0.456 14.909 1.00 74.88 98 LYS A O 1
ATOM 785 N N . VAL A 1 99 ? -8.916 1.140 14.288 1.00 70.12 99 VAL A N 1
ATOM 786 C CA . VAL A 1 99 ? -8.318 1.084 15.636 1.00 70.12 99 VAL A CA 1
ATOM 787 C C . VAL A 1 99 ? -9.040 2.033 16.591 1.00 70.12 99 VAL A C 1
ATOM 789 O O . VAL A 1 99 ? -9.399 1.633 17.700 1.00 70.12 99 VAL A O 1
ATOM 792 N N . LYS A 1 100 ? -9.345 3.255 16.146 1.00 75.50 100 LYS A N 1
ATOM 793 C CA . LYS A 1 100 ? -10.122 4.215 16.935 1.00 75.50 100 LYS A CA 1
ATOM 794 C C . LYS A 1 100 ? -11.520 3.683 17.261 1.00 75.50 100 LYS A C 1
ATOM 796 O O . LYS A 1 100 ? -11.929 3.728 18.416 1.00 75.50 100 LYS A O 1
ATOM 801 N N . SER A 1 101 ? -12.203 3.077 16.287 1.00 76.12 101 SER A N 1
ATOM 802 C CA . SER A 1 101 ? -13.526 2.473 16.507 1.00 76.12 101 SER A CA 1
ATOM 803 C C . SER A 1 101 ? -13.503 1.325 17.528 1.00 76.12 101 SER A C 1
ATOM 805 O O . SER A 1 101 ? -14.454 1.152 18.291 1.00 76.12 101 SER A O 1
ATOM 807 N N . ILE A 1 102 ? -12.415 0.546 17.570 1.00 70.31 102 ILE A N 1
ATOM 808 C CA . ILE A 1 102 ? -12.214 -0.502 18.578 1.00 70.31 102 ILE A CA 1
ATOM 809 C C . ILE A 1 102 ? -12.017 0.140 19.954 1.00 70.31 102 ILE A C 1
ATOM 811 O O . ILE A 1 102 ? -12.645 -0.301 20.915 1.00 70.31 102 ILE A O 1
ATOM 815 N N . GLY A 1 103 ? -11.212 1.203 20.038 1.00 67.69 103 GLY A N 1
ATOM 816 C CA . GLY A 1 103 ? -11.014 1.973 21.268 1.00 67.69 103 GLY A CA 1
ATOM 817 C C . GLY A 1 103 ? -12.321 2.539 21.833 1.00 67.69 103 GLY A C 1
ATOM 818 O O . GLY A 1 103 ? -12.611 2.358 23.016 1.00 67.69 103 GLY A O 1
ATOM 819 N N . ASP A 1 104 ? -13.159 3.132 20.981 1.00 78.69 104 ASP A N 1
ATOM 820 C CA . ASP A 1 104 ? -14.463 3.674 21.382 1.00 78.69 104 ASP A CA 1
ATOM 821 C C . ASP A 1 104 ? -15.390 2.580 21.934 1.00 78.69 104 ASP A C 1
ATOM 823 O O . ASP A 1 104 ? -16.050 2.757 22.961 1.00 78.69 104 ASP A O 1
ATOM 827 N N . ARG A 1 105 ? -15.406 1.405 21.294 1.00 73.31 105 ARG A N 1
ATOM 828 C CA . ARG A 1 105 ? -16.202 0.252 21.747 1.00 73.31 105 ARG A CA 1
ATOM 829 C C . ARG A 1 105 ? -15.706 -0.309 23.075 1.00 73.31 105 ARG A C 1
ATOM 831 O O . ARG A 1 105 ? -16.531 -0.634 23.930 1.00 73.31 105 ARG A O 1
ATOM 838 N N . LEU A 1 106 ? -14.387 -0.372 23.263 1.00 64.88 106 LEU A N 1
ATOM 839 C CA . LEU A 1 106 ? -13.775 -0.788 24.523 1.00 64.88 106 LEU A CA 1
ATOM 840 C C . LEU A 1 106 ? -14.168 0.173 25.657 1.00 64.88 106 LEU A C 1
ATOM 842 O O . LEU A 1 106 ? -14.558 -0.275 26.731 1.00 64.88 106 LEU A O 1
ATOM 846 N N . SER A 1 107 ? -14.169 1.483 25.387 1.00 73.44 107 SER A N 1
ATOM 847 C CA . SER A 1 107 ? -14.631 2.498 26.342 1.00 73.44 107 SER A CA 1
ATOM 848 C C . SER A 1 107 ? -16.114 2.336 26.696 1.00 73.44 107 SER A C 1
ATOM 850 O O . SER A 1 107 ? -16.494 2.466 27.861 1.00 73.44 107 SER A O 1
ATOM 852 N N . THR A 1 108 ? -16.976 2.019 25.724 1.00 76.69 108 THR A N 1
ATOM 853 C CA . THR A 1 108 ? -18.395 1.728 25.998 1.00 76.69 108 THR A CA 1
ATOM 854 C C . THR A 1 108 ? -18.554 0.479 26.867 1.00 76.69 108 THR A C 1
ATOM 856 O O . THR A 1 108 ? -19.324 0.505 27.831 1.00 76.69 108 THR A O 1
ATOM 859 N N . LEU A 1 109 ? -17.783 -0.581 26.598 1.00 68.25 109 LEU A N 1
ATOM 860 C CA . LEU A 1 109 ? -17.775 -1.784 27.433 1.00 68.25 109 LEU A CA 1
ATOM 861 C C . LEU A 1 109 ? -17.340 -1.452 28.868 1.00 68.25 109 LEU A C 1
ATOM 863 O O . LEU A 1 109 ? -17.995 -1.860 29.827 1.00 68.25 109 LEU A O 1
ATOM 867 N N . GLU A 1 110 ? -16.285 -0.659 29.030 1.00 69.94 110 GLU A N 1
ATOM 868 C CA . GLU A 1 110 ? -15.784 -0.239 30.338 1.00 69.94 110 GLU A CA 1
ATOM 869 C C . GLU A 1 110 ? -16.837 0.567 31.117 1.00 69.94 110 GLU A C 1
ATOM 871 O O . GLU A 1 110 ? -17.119 0.267 32.279 1.00 69.94 110 GLU A O 1
ATOM 876 N N . LYS A 1 111 ? -17.528 1.508 30.459 1.00 79.31 111 LYS A N 1
ATOM 877 C CA . LYS A 1 111 ? -18.647 2.259 31.058 1.00 79.31 111 LYS A CA 1
ATOM 878 C C . LYS A 1 111 ? -19.795 1.346 31.492 1.00 79.31 111 LYS A C 1
ATOM 880 O O . LYS A 1 111 ? -20.358 1.546 32.572 1.00 79.31 111 LYS A O 1
ATOM 885 N N . SER A 1 112 ? -20.142 0.346 30.680 1.00 68.06 112 SER A N 1
ATOM 886 C CA . SER A 1 112 ? -21.191 -0.627 31.016 1.00 68.06 112 SER A CA 1
ATOM 887 C C . SER A 1 112 ? -20.810 -1.463 32.250 1.00 68.06 112 SER A C 1
ATOM 889 O O . SER A 1 112 ? -21.632 -1.646 33.151 1.00 68.06 112 SER A O 1
ATOM 891 N N . SER A 1 113 ? -19.536 -1.857 32.359 1.00 65.69 113 SER A N 1
ATOM 892 C CA . SER A 1 113 ? -18.981 -2.578 33.509 1.00 65.69 113 SER A CA 1
ATOM 893 C C . SER A 1 113 ? -19.029 -1.736 34.791 1.00 65.69 113 SER A C 1
ATOM 895 O O . SER A 1 113 ? -19.570 -2.179 35.808 1.00 65.69 113 SER A O 1
ATOM 897 N N . VAL A 1 114 ? -18.582 -0.475 34.729 1.00 76.38 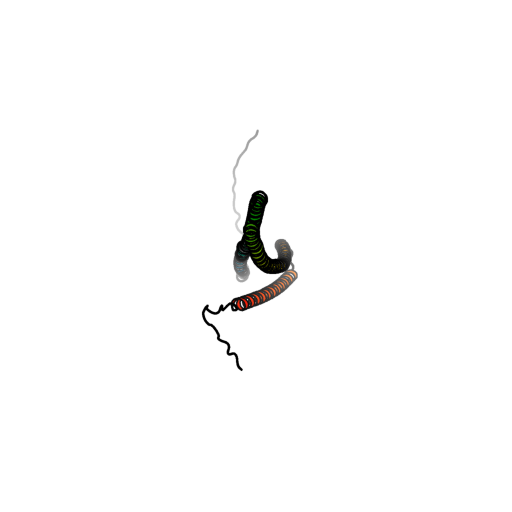114 VAL A N 1
ATOM 898 C CA . VAL A 1 114 ? -18.640 0.470 35.862 1.00 76.38 114 VAL A CA 1
ATOM 899 C C . VAL A 1 114 ? -20.084 0.721 36.313 1.00 76.38 114 VAL A C 1
ATOM 901 O O . VAL A 1 114 ? -20.367 0.782 37.512 1.00 76.38 114 VAL A O 1
ATOM 904 N N . SER A 1 115 ? -21.027 0.830 35.373 1.00 76.00 115 SER A N 1
ATOM 905 C CA . SER A 1 115 ? -22.455 0.983 35.683 1.00 76.00 115 SER A CA 1
ATOM 906 C C . SER A 1 115 ? -23.003 -0.225 36.450 1.00 76.00 115 SER A C 1
ATOM 908 O O . SER A 1 115 ? -23.685 -0.067 37.468 1.00 76.00 115 SER A O 1
ATOM 910 N N . ILE A 1 116 ? -22.653 -1.441 36.021 1.00 72.94 116 ILE A N 1
ATOM 911 C CA . ILE A 1 116 ? -23.041 -2.676 36.713 1.00 72.94 116 ILE A CA 1
ATOM 912 C C . ILE A 1 116 ? -22.425 -2.728 38.108 1.00 72.94 116 ILE A C 1
ATOM 914 O O . ILE A 1 116 ? -23.147 -3.021 39.059 1.00 72.94 116 ILE A O 1
ATOM 918 N N . GLN A 1 117 ? -21.146 -2.379 38.260 1.00 74.38 117 GLN A N 1
ATOM 919 C CA . GLN A 1 117 ? -20.477 -2.328 39.560 1.00 74.38 117 GLN A CA 1
ATOM 920 C C . GLN A 1 117 ? -21.173 -1.350 40.518 1.00 74.38 117 GLN A C 1
ATOM 922 O O . GLN A 1 117 ? -21.481 -1.705 41.657 1.00 74.38 117 GLN A O 1
ATOM 927 N N . LYS A 1 118 ? -21.527 -0.151 40.038 1.00 83.25 118 LYS A N 1
ATOM 928 C CA . LYS A 1 118 ? -22.264 0.853 40.820 1.00 83.25 118 LYS A CA 1
ATOM 929 C C . LYS A 1 118 ? -23.660 0.367 41.221 1.00 83.25 118 LYS A C 1
ATOM 931 O O . LYS A 1 118 ? -24.093 0.595 42.353 1.00 83.25 118 LYS A O 1
ATOM 936 N N . ASN A 1 119 ? -24.358 -0.327 40.322 1.00 78.38 119 ASN A N 1
ATOM 937 C CA . ASN A 1 119 ? -25.645 -0.952 40.627 1.00 78.38 119 ASN A CA 1
ATOM 938 C C . ASN A 1 119 ? -25.493 -2.066 41.671 1.00 78.38 119 ASN A C 1
ATOM 940 O O . ASN A 1 119 ? -26.309 -2.155 42.586 1.00 78.38 119 ASN A O 1
ATOM 944 N N . LEU A 1 120 ? -24.425 -2.861 41.596 1.00 75.12 120 LEU A N 1
ATOM 945 C CA . LEU A 1 120 ? -24.100 -3.908 42.565 1.00 75.12 120 LEU A CA 1
ATOM 946 C C . LEU A 1 120 ? -23.832 -3.325 43.958 1.00 75.12 120 LEU A C 1
ATOM 948 O O . LEU A 1 120 ? -24.409 -3.798 44.936 1.00 75.12 120 LEU A O 1
ATOM 952 N N . GLU A 1 121 ? -23.053 -2.246 44.052 1.00 83.56 121 GLU A N 1
ATOM 953 C CA . GLU A 1 121 ? -22.826 -1.539 45.316 1.00 83.56 121 GLU A CA 1
ATOM 954 C C . GLU A 1 121 ? -24.111 -0.942 45.893 1.00 83.56 121 GLU A C 1
ATOM 956 O O . GLU A 1 121 ? -24.376 -1.061 47.092 1.00 83.56 121 GLU A O 1
ATOM 961 N N . LYS A 1 122 ? -24.932 -0.295 45.056 1.00 84.50 122 LYS A N 1
ATOM 962 C CA . LYS A 1 122 ? -26.218 0.267 45.488 1.00 84.50 122 LYS A CA 1
ATOM 963 C C . LYS A 1 122 ? -27.136 -0.838 46.009 1.00 84.50 122 LYS A C 1
ATOM 965 O O . LYS A 1 122 ? -27.721 -0.700 47.084 1.00 84.50 122 LYS A O 1
ATOM 970 N N . ASN A 1 123 ? -27.194 -1.959 45.293 1.00 76.12 123 ASN A N 1
ATOM 971 C CA . ASN A 1 123 ? -27.941 -3.146 45.693 1.00 76.12 123 ASN A CA 1
ATOM 972 C C . ASN A 1 123 ? -27.427 -3.705 47.024 1.00 76.12 123 ASN A C 1
ATOM 974 O O . ASN A 1 123 ? -28.230 -3.987 47.910 1.00 76.12 123 ASN A O 1
ATOM 978 N N . GLN A 1 124 ? -26.111 -3.776 47.217 1.00 81.19 124 GLN A N 1
ATOM 979 C CA . GLN A 1 124 ? -25.505 -4.233 48.466 1.00 81.19 124 GLN A CA 1
ATOM 980 C C . GLN A 1 124 ? -25.835 -3.309 49.648 1.00 81.19 124 GLN A C 1
ATOM 982 O O . GLN A 1 124 ? -26.172 -3.792 50.730 1.00 81.19 124 GLN A O 1
ATOM 987 N N . ARG A 1 125 ? -25.770 -1.983 49.464 1.00 84.06 125 ARG A N 1
ATOM 988 C CA . ARG A 1 125 ? -26.098 -1.001 50.515 1.00 84.06 125 ARG A CA 1
ATOM 989 C C . ARG A 1 125 ? -27.567 -1.072 50.916 1.00 84.06 125 ARG A C 1
ATOM 991 O O . ARG A 1 125 ? -27.878 -1.005 52.102 1.00 84.06 125 ARG A O 1
ATOM 998 N N . GLU A 1 126 ? -28.468 -1.213 49.951 1.00 79.00 126 GLU A N 1
ATOM 999 C CA . GLU A 1 126 ? -29.902 -1.298 50.229 1.00 79.00 126 GLU A CA 1
ATOM 1000 C C . GLU A 1 126 ? -30.286 -2.638 50.869 1.00 79.00 126 GLU A C 1
ATOM 1002 O O . GLU A 1 126 ? -31.065 -2.638 51.820 1.00 79.00 126 GLU A O 1
ATOM 1007 N N . ILE A 1 127 ? -29.663 -3.752 50.461 1.00 78.06 127 ILE A N 1
ATOM 1008 C CA . ILE A 1 127 ? -29.791 -5.038 51.166 1.00 78.06 127 ILE A CA 1
ATOM 1009 C C . ILE A 1 127 ? -29.287 -4.910 52.610 1.00 78.06 127 ILE A C 1
ATOM 1011 O O . ILE A 1 127 ? -29.998 -5.308 53.526 1.00 78.06 127 ILE A O 1
ATOM 1015 N N . LYS A 1 128 ? -28.115 -4.297 52.848 1.00 82.50 128 LYS A N 1
ATOM 1016 C CA . LYS A 1 128 ? -27.611 -4.054 54.214 1.00 82.50 128 LYS A CA 1
ATOM 1017 C C . LYS A 1 128 ? -28.607 -3.252 55.058 1.00 82.50 128 LYS A C 1
ATOM 1019 O O . LYS A 1 128 ? -28.889 -3.656 56.180 1.00 82.50 128 LYS A O 1
ATOM 1024 N N . LYS A 1 129 ? -29.191 -2.174 54.515 1.00 82.25 129 LYS A N 1
ATOM 1025 C CA . LYS A 1 129 ? -30.220 -1.373 55.209 1.00 82.25 129 LYS A CA 1
ATOM 1026 C C . LYS A 1 129 ? -31.462 -2.195 55.566 1.00 82.25 129 LYS A C 1
ATOM 1028 O O . LYS A 1 129 ? -31.992 -2.050 56.667 1.00 82.25 129 LYS A O 1
ATOM 1033 N N . LEU A 1 130 ? -31.907 -3.060 54.657 1.00 72.62 130 LEU A N 1
ATOM 1034 C CA . LEU A 1 130 ? -33.043 -3.967 54.851 1.00 72.62 130 LEU A CA 1
ATOM 1035 C C . LEU A 1 130 ? -32.767 -5.079 55.870 1.00 72.62 130 LEU A C 1
ATOM 1037 O O . LEU A 1 130 ? -33.698 -5.530 56.519 1.00 72.62 130 LEU A O 1
ATOM 1041 N N . VAL A 1 131 ? -31.513 -5.513 56.018 1.00 72.81 131 VAL A N 1
ATOM 1042 C CA . VAL A 1 131 ? -31.106 -6.476 57.056 1.00 72.81 131 VAL A CA 1
ATOM 1043 C C . VAL A 1 131 ? -31.038 -5.807 58.433 1.00 72.81 131 VAL A C 1
ATOM 1045 O O . VAL A 1 131 ? -31.389 -6.423 59.434 1.00 72.81 131 VAL A O 1
ATOM 1048 N N . THR A 1 132 ? -30.599 -4.546 58.506 1.00 77.19 132 THR A N 1
ATOM 1049 C CA . THR A 1 132 ? -30.475 -3.811 59.780 1.00 77.19 132 THR A CA 1
ATOM 1050 C C . THR A 1 132 ? -31.793 -3.235 60.295 1.00 77.19 132 THR A C 1
ATOM 1052 O O . THR A 1 132 ? -31.961 -3.047 61.496 1.00 77.19 132 THR A O 1
ATOM 1055 N N . SER A 1 133 ? -32.734 -2.935 59.401 1.00 70.50 133 SER A N 1
ATOM 1056 C CA . SER A 1 133 ? -34.106 -2.599 59.779 1.00 70.50 133 SER A CA 1
ATOM 1057 C C . SER A 1 133 ? -34.860 -3.915 59.955 1.00 70.50 133 SER A C 1
ATOM 1059 O O . SER A 1 133 ? -34.754 -4.785 59.104 1.00 70.50 133 SER A O 1
ATOM 1061 N N . LYS A 1 134 ? -35.584 -4.116 61.062 1.00 67.69 134 LYS A N 1
ATOM 1062 C CA . LYS A 1 134 ? -36.383 -5.333 61.328 1.00 67.69 134 LYS A CA 1
ATOM 1063 C C . LYS A 1 134 ? -37.584 -5.429 60.368 1.00 67.69 134 LYS A C 1
ATOM 1065 O O . LYS A 1 134 ? -38.732 -5.339 60.787 1.00 67.69 134 LYS A O 1
ATOM 1070 N N . VAL A 1 135 ? -37.320 -5.507 59.070 1.00 62.22 135 VAL A N 1
ATOM 1071 C CA . VAL A 1 135 ? -38.310 -5.510 57.998 1.00 62.22 135 VAL A CA 1
ATOM 1072 C C . VAL A 1 135 ? -38.906 -6.905 57.863 1.00 62.22 135 VAL A C 1
ATOM 1074 O O . VAL A 1 135 ? -38.224 -7.919 58.002 1.00 62.22 135 VAL A O 1
ATOM 1077 N N . ASP A 1 136 ? -40.204 -6.933 57.579 1.00 76.06 136 ASP A N 1
ATOM 1078 C CA . ASP A 1 136 ? -41.001 -8.138 57.401 1.00 76.06 136 ASP A CA 1
ATOM 1079 C C . ASP A 1 136 ? -40.366 -9.107 56.384 1.00 76.06 136 ASP A C 1
ATOM 1081 O O . ASP A 1 136 ? -39.974 -8.707 55.280 1.00 76.06 136 ASP A O 1
ATOM 1085 N N . LYS A 1 137 ? -40.297 -10.403 56.719 1.00 76.31 137 LYS A N 1
ATOM 1086 C CA . LYS A 1 137 ? -39.611 -11.442 55.916 1.00 76.31 137 LYS A CA 1
ATOM 1087 C C . LYS A 1 137 ? -40.088 -11.460 54.455 1.00 76.31 137 LYS A C 1
ATOM 1089 O O . LYS A 1 137 ? -39.294 -11.649 53.534 1.00 76.31 137 LYS A O 1
ATOM 1094 N N . LYS A 1 138 ? -41.379 -11.179 54.231 1.00 79.00 138 LYS A N 1
ATOM 1095 C CA . LYS A 1 138 ? -41.992 -11.080 52.894 1.00 79.00 138 LYS A CA 1
ATOM 1096 C C . LYS A 1 138 ? -41.500 -9.873 52.083 1.00 79.00 138 LYS A C 1
ATOM 1098 O O . LYS A 1 138 ? -41.364 -9.976 50.864 1.00 79.00 138 LYS A O 1
ATOM 1103 N N . ALA A 1 139 ? -41.240 -8.732 52.721 1.00 76.00 139 ALA A N 1
ATOM 1104 C CA . ALA A 1 139 ? -40.727 -7.538 52.046 1.00 76.00 139 ALA A CA 1
ATOM 1105 C C . ALA A 1 139 ? -39.245 -7.702 51.666 1.00 76.00 139 ALA A C 1
ATOM 1107 O O . ALA A 1 139 ? -38.837 -7.289 50.575 1.00 76.00 139 ALA A O 1
ATOM 1108 N N . PHE A 1 140 ? -38.468 -8.390 52.508 1.00 75.94 140 PHE A N 1
ATOM 1109 C CA . PHE A 1 140 ? -37.095 -8.778 52.191 1.00 75.94 140 PHE A CA 1
ATOM 1110 C C . PHE A 1 140 ? -37.031 -9.731 50.988 1.00 75.94 140 PHE A C 1
ATOM 1112 O O . PHE A 1 140 ? -36.317 -9.448 50.028 1.00 75.94 140 PHE A O 1
ATOM 1119 N N . GLU A 1 141 ? -37.835 -10.803 50.969 1.00 81.12 141 GLU A N 1
ATOM 1120 C CA . GLU A 1 141 ? -37.881 -11.744 49.835 1.00 81.12 141 GLU A CA 1
ATOM 1121 C C . GLU A 1 141 ? -38.302 -11.080 48.520 1.00 81.12 141 GLU A C 1
ATOM 1123 O O . GLU A 1 141 ? -37.705 -11.347 47.476 1.00 81.12 141 GLU A O 1
ATOM 1128 N N . ARG A 1 142 ? -39.306 -10.193 48.546 1.00 81.75 142 ARG A N 1
ATOM 1129 C CA . ARG A 1 142 ? -39.726 -9.445 47.349 1.00 81.75 142 ARG A CA 1
ATOM 1130 C C . ARG A 1 142 ? -38.604 -8.557 46.821 1.00 81.75 142 ARG A C 1
ATOM 1132 O O . ARG A 1 142 ? -38.358 -8.539 45.615 1.00 81.75 142 ARG A O 1
ATOM 1139 N N . THR A 1 143 ? -37.905 -7.857 47.712 1.00 78.56 143 THR A N 1
ATOM 1140 C CA . THR A 1 143 ? -36.799 -6.977 47.321 1.00 78.56 143 THR A CA 1
ATOM 1141 C C . THR A 1 143 ? -35.609 -7.784 46.810 1.00 78.56 143 THR A C 1
ATOM 1143 O O . THR A 1 143 ? -35.055 -7.444 45.768 1.00 78.56 143 THR A O 1
ATOM 1146 N N . GLY A 1 144 ? -35.272 -8.897 47.468 1.00 77.38 144 GLY A N 1
ATOM 1147 C CA . GLY A 1 144 ? -34.236 -9.831 47.030 1.00 77.38 144 GLY A CA 1
ATOM 1148 C C . GLY A 1 144 ? -34.526 -10.433 45.655 1.00 77.38 144 GLY A C 1
ATOM 1149 O O . GLY A 1 144 ? -33.652 -10.413 44.792 1.00 77.38 144 GLY A O 1
ATOM 1150 N N . LYS A 1 145 ? -35.767 -10.875 45.397 1.00 85.31 145 LYS A N 1
ATOM 1151 C CA . LYS A 1 145 ? -36.185 -11.379 44.076 1.00 85.31 145 LYS A CA 1
ATOM 1152 C C . LYS A 1 145 ? -36.104 -10.306 42.992 1.00 85.31 145 LYS A C 1
ATOM 1154 O O . LYS A 1 145 ? -35.543 -10.569 41.933 1.00 85.31 145 LYS A O 1
ATOM 1159 N N . LYS A 1 146 ? -36.606 -9.094 43.253 1.00 85.50 146 LYS A N 1
ATOM 1160 C CA . LYS A 1 146 ? -36.543 -7.984 42.285 1.00 85.50 146 LYS A CA 1
ATOM 1161 C C . LYS A 1 146 ? -35.094 -7.608 41.950 1.00 85.50 146 LYS A C 1
ATOM 1163 O O . LYS A 1 146 ? -34.745 -7.455 40.786 1.00 85.50 146 LYS A O 1
ATOM 1168 N N . ARG A 1 147 ? -34.240 -7.529 42.971 1.00 77.31 147 ARG A N 1
ATOM 1169 C CA . ARG A 1 147 ? -32.808 -7.210 42.859 1.00 77.31 147 ARG A CA 1
ATOM 1170 C C . ARG A 1 147 ? -32.023 -8.291 42.128 1.00 77.31 147 ARG A C 1
ATOM 1172 O O . ARG A 1 147 ? -31.202 -7.982 41.272 1.00 77.31 147 ARG A O 1
ATOM 1179 N N . SER A 1 148 ? -32.287 -9.556 42.449 1.00 78.19 148 SER A N 1
ATOM 1180 C CA . SER A 1 148 ? -31.714 -10.699 41.739 1.00 78.19 148 SER A CA 1
ATOM 1181 C C . SER A 1 148 ? -32.114 -10.668 40.263 1.00 78.19 148 SER A C 1
ATOM 1183 O O . SER A 1 148 ? -31.248 -10.818 39.405 1.00 78.19 148 SER A O 1
ATOM 1185 N N . ALA A 1 149 ? -33.379 -10.370 39.951 1.00 85.56 149 ALA A N 1
ATOM 1186 C CA . ALA A 1 149 ? -33.835 -10.212 38.573 1.00 85.56 149 ALA A CA 1
ATOM 1187 C C . ALA A 1 149 ? -33.136 -9.045 37.845 1.00 85.56 149 ALA A C 1
ATOM 1189 O O . ALA A 1 149 ? -32.701 -9.227 36.711 1.00 85.56 149 ALA A O 1
ATOM 1190 N N . GLU A 1 150 ? -32.946 -7.888 38.492 1.00 81.00 150 GLU A N 1
ATOM 1191 C CA . GLU A 1 150 ? -32.189 -6.753 37.930 1.00 81.00 150 GLU A CA 1
ATOM 1192 C C . GLU A 1 150 ? -30.718 -7.099 37.657 1.00 81.00 150 GLU A C 1
ATOM 1194 O O . GLU A 1 150 ? -30.207 -6.794 36.581 1.00 81.00 150 GLU A O 1
ATOM 1199 N N . VAL A 1 151 ? -30.036 -7.772 38.591 1.00 78.06 151 VAL A N 1
ATOM 1200 C CA . VAL A 1 151 ? -28.634 -8.194 38.412 1.00 78.06 151 VAL A CA 1
ATOM 1201 C C . VAL A 1 151 ? -28.517 -9.226 37.291 1.00 78.06 151 VAL A C 1
ATOM 1203 O O . VAL A 1 151 ? -27.656 -9.097 36.425 1.00 78.06 151 VAL A O 1
ATOM 1206 N N . THR A 1 152 ? -29.408 -10.218 37.258 1.00 80.69 152 THR A N 1
ATOM 1207 C CA . THR A 1 152 ? -29.409 -11.259 36.216 1.00 80.69 152 THR A CA 1
ATOM 1208 C C . THR A 1 152 ? -29.733 -10.661 34.845 1.00 80.69 152 THR A C 1
ATOM 1210 O O . THR A 1 152 ? -29.084 -10.994 33.853 1.00 80.69 152 THR A O 1
ATOM 1213 N N . GLY A 1 153 ? -30.675 -9.713 34.793 1.00 85.50 153 GLY A N 1
ATOM 1214 C CA . GLY A 1 153 ? -30.990 -8.930 33.600 1.00 85.50 153 GLY A CA 1
ATOM 1215 C C . GLY A 1 153 ? -29.787 -8.124 33.108 1.00 85.50 153 GLY A C 1
ATOM 1216 O O . GLY A 1 153 ? -29.419 -8.244 31.939 1.00 85.50 153 GLY A O 1
ATOM 1217 N N . GLY A 1 154 ? -29.110 -7.397 34.002 1.00 79.12 154 GLY A N 1
ATOM 1218 C CA . GLY A 1 154 ? -27.890 -6.643 33.696 1.00 79.12 154 GLY A CA 1
ATOM 1219 C C . GLY A 1 154 ? -26.750 -7.522 33.174 1.00 79.12 154 GLY A C 1
ATOM 1220 O O . GLY A 1 154 ? -26.156 -7.204 32.147 1.00 79.12 154 GLY A O 1
ATOM 1221 N N . PHE A 1 155 ? -26.497 -8.673 33.805 1.00 74.81 155 PHE A N 1
ATOM 1222 C CA . PHE A 1 155 ? -25.504 -9.642 33.322 1.00 74.81 155 PHE A CA 1
ATOM 1223 C C . PHE A 1 155 ? -25.873 -10.229 31.957 1.00 74.81 155 PHE A C 1
ATOM 1225 O O . PHE A 1 155 ? -24.998 -10.417 31.112 1.00 74.81 155 PHE A O 1
ATOM 1232 N N . SER A 1 156 ? -27.156 -10.504 31.710 1.00 82.75 156 SER A N 1
ATOM 1233 C CA . SER A 1 156 ? -27.608 -11.005 30.408 1.00 82.75 156 SER A CA 1
ATOM 1234 C C . SER A 1 156 ? -27.429 -9.965 29.296 1.00 82.75 156 SER A C 1
ATOM 1236 O O . SER A 1 156 ? -26.996 -10.317 28.197 1.00 82.75 156 SER A O 1
ATOM 1238 N N . ALA A 1 157 ? -27.693 -8.688 29.592 1.00 82.56 157 ALA A N 1
ATOM 1239 C CA . ALA A 1 157 ? -27.480 -7.578 28.671 1.00 82.56 157 ALA A CA 1
ATOM 1240 C C . ALA A 1 157 ? -25.985 -7.384 28.384 1.00 82.56 157 ALA A C 1
ATOM 1242 O O . ALA A 1 157 ? -25.596 -7.365 27.219 1.00 82.56 157 ALA A O 1
ATOM 1243 N N . LEU A 1 158 ? -25.141 -7.379 29.422 1.00 75.56 158 LEU A N 1
ATOM 1244 C CA . LEU A 1 158 ? -23.688 -7.278 29.270 1.00 75.56 158 LEU A CA 1
ATOM 1245 C C . LEU A 1 158 ? -23.118 -8.443 28.458 1.00 75.56 158 LEU A C 1
ATOM 1247 O O . LEU A 1 158 ? -22.255 -8.250 27.607 1.00 75.56 158 LEU A O 1
ATOM 1251 N N . ARG A 1 159 ? -23.616 -9.664 28.678 1.00 78.94 159 ARG A N 1
ATOM 1252 C CA . ARG A 1 159 ? -23.194 -10.840 27.912 1.00 78.94 159 ARG A CA 1
ATOM 1253 C C . ARG A 1 159 ? -23.563 -10.710 26.435 1.00 78.94 159 ARG A C 1
ATOM 1255 O O . ARG A 1 159 ? -22.749 -11.061 25.585 1.00 78.94 159 ARG A O 1
ATOM 1262 N N . LYS A 1 160 ? -24.757 -10.191 26.125 1.00 87.00 160 LYS A N 1
ATOM 1263 C CA . LYS A 1 160 ? -25.170 -9.898 24.742 1.00 87.00 160 LYS A CA 1
ATOM 1264 C C . LYS A 1 160 ? -24.303 -8.808 24.115 1.00 87.00 160 LYS A C 1
ATOM 1266 O O . LYS A 1 160 ? -23.847 -8.987 22.992 1.00 87.00 160 LYS A O 1
ATOM 1271 N N . GLU A 1 161 ? -24.035 -7.726 24.840 1.00 78.50 161 GLU A N 1
ATOM 1272 C CA . GLU A 1 161 ? -23.199 -6.621 24.361 1.00 78.50 161 GLU A CA 1
ATOM 1273 C C . GLU A 1 161 ? -21.752 -7.073 24.129 1.00 78.50 161 GLU A C 1
ATOM 1275 O O . GLU A 1 161 ? -21.180 -6.800 23.081 1.00 78.50 161 GLU A O 1
ATOM 1280 N N . THR A 1 162 ? -21.203 -7.883 25.035 1.00 71.56 162 THR A N 1
ATOM 1281 C CA . THR A 1 162 ? -19.867 -8.483 24.901 1.00 71.56 162 THR A CA 1
ATOM 1282 C C . THR A 1 162 ? -19.795 -9.425 23.696 1.00 71.56 162 THR A C 1
ATOM 1284 O O . THR A 1 162 ? -18.826 -9.387 22.942 1.00 71.56 162 THR A O 1
ATOM 1287 N N . ALA A 1 163 ? -20.819 -10.256 23.471 1.00 82.50 163 ALA A N 1
ATOM 1288 C CA . ALA A 1 163 ? -20.882 -11.134 22.302 1.00 82.50 163 ALA A CA 1
ATOM 1289 C C . ALA A 1 163 ? -20.984 -10.337 20.989 1.00 82.50 163 ALA A C 1
ATOM 1291 O O . ALA A 1 163 ? -20.287 -10.652 20.025 1.00 82.50 163 ALA A O 1
ATOM 1292 N N . ALA A 1 164 ? -21.801 -9.280 20.965 1.00 82.38 164 ALA A N 1
ATOM 1293 C CA . ALA A 1 164 ? -21.936 -8.394 19.813 1.00 82.38 164 ALA A CA 1
ATOM 1294 C C . ALA A 1 164 ? -20.631 -7.639 19.518 1.00 82.38 164 ALA A C 1
ATOM 1296 O O . ALA A 1 164 ? -20.198 -7.571 18.366 1.00 82.38 164 ALA A O 1
ATOM 1297 N N . GLN A 1 165 ? -19.962 -7.121 20.553 1.00 73.69 165 GLN A N 1
ATOM 1298 C CA . GLN A 1 165 ? -18.664 -6.471 20.408 1.00 73.69 165 GLN A CA 1
ATOM 1299 C C . GLN A 1 165 ? -17.593 -7.451 19.931 1.00 73.69 165 GLN A C 1
ATOM 1301 O O . GLN A 1 165 ? -16.864 -7.116 19.001 1.00 73.69 165 GLN A O 1
ATOM 1306 N N . LYS A 1 166 ? -17.537 -8.670 20.485 1.00 76.38 166 LYS A N 1
ATOM 1307 C CA . LYS A 1 166 ? -16.618 -9.722 20.031 1.00 76.38 166 LYS A CA 1
ATOM 1308 C C . LYS A 1 166 ? -16.805 -10.019 18.543 1.00 76.38 166 LYS A C 1
ATOM 1310 O O . LYS A 1 166 ? -15.836 -9.947 17.797 1.00 76.38 166 LYS A O 1
ATOM 1315 N N . ALA A 1 167 ? -18.038 -10.278 18.106 1.00 83.81 167 ALA A N 1
ATOM 1316 C CA . ALA A 1 167 ? -18.335 -10.551 16.700 1.00 83.81 167 ALA A CA 1
ATOM 1317 C C . ALA A 1 167 ? -17.946 -9.371 15.795 1.00 83.81 167 ALA A C 1
ATOM 1319 O O . ALA A 1 167 ? -17.424 -9.552 14.696 1.00 83.81 167 ALA A O 1
ATOM 1320 N N . SER A 1 168 ? -18.165 -8.142 16.264 1.00 76.25 168 SER A N 1
ATOM 1321 C CA . SER A 1 168 ? -17.800 -6.956 15.498 1.00 76.25 168 SER A CA 1
ATOM 1322 C C . SER A 1 168 ? -16.286 -6.725 15.437 1.00 76.25 168 SER A C 1
ATOM 1324 O O . SER A 1 168 ? -15.789 -6.298 14.400 1.00 76.25 168 SER A O 1
ATOM 1326 N N . VAL A 1 169 ? -15.542 -7.032 16.505 1.00 72.38 169 VAL A N 1
ATOM 1327 C CA . VAL A 1 169 ? -14.070 -7.007 16.505 1.00 72.38 169 VAL A CA 1
ATOM 1328 C C . VAL A 1 169 ? -13.516 -8.094 15.588 1.00 72.38 169 VAL A C 1
ATOM 1330 O O . VAL A 1 169 ? -12.656 -7.790 14.770 1.00 72.38 169 VAL A O 1
ATOM 1333 N N . GLU A 1 170 ? -14.036 -9.322 15.652 1.00 79.88 170 GLU A N 1
ATOM 1334 C CA . GLU A 1 170 ? -13.645 -10.410 14.742 1.00 79.88 170 GLU A CA 1
ATOM 1335 C C . GLU A 1 170 ? -13.858 -10.016 13.276 1.00 79.88 170 GLU A C 1
ATOM 1337 O O . GLU A 1 170 ? -12.969 -10.221 12.448 1.00 79.88 170 GLU A O 1
ATOM 1342 N N . LYS A 1 171 ? -14.988 -9.368 12.963 1.00 85.31 171 LYS A N 1
ATOM 1343 C CA . LYS A 1 171 ? -15.251 -8.836 11.622 1.00 85.31 171 LYS A CA 1
ATOM 1344 C C . LYS A 1 171 ? -14.226 -7.771 11.217 1.00 85.31 171 LYS A C 1
ATOM 1346 O O . LYS A 1 171 ? -13.633 -7.884 10.148 1.00 85.31 171 LYS A O 1
ATOM 1351 N N . SER A 1 172 ? -13.969 -6.777 12.072 1.00 72.62 172 SER A N 1
ATOM 1352 C CA . SER A 1 172 ? -12.981 -5.726 11.789 1.00 72.62 172 SER A CA 1
ATOM 1353 C C . SER A 1 172 ? -11.567 -6.281 11.605 1.00 72.62 172 SER A C 1
ATOM 1355 O O . SER A 1 172 ? -10.849 -5.814 10.726 1.00 72.62 172 SER A O 1
ATOM 1357 N N . VAL A 1 173 ? -11.170 -7.279 12.402 1.00 73.81 173 VAL A N 1
ATOM 1358 C CA . VAL A 1 173 ? -9.869 -7.957 12.289 1.00 73.81 173 VAL A CA 1
ATOM 1359 C C . VAL A 1 173 ? -9.769 -8.726 10.976 1.00 73.81 173 VAL A C 1
ATOM 1361 O O . VAL A 1 173 ? -8.735 -8.658 10.315 1.00 73.81 173 VAL A O 1
ATOM 1364 N N . LYS A 1 174 ? -10.834 -9.424 10.567 1.00 85.94 174 LYS A N 1
ATOM 1365 C CA . LYS A 1 174 ? -10.857 -10.143 9.291 1.00 85.94 174 LYS A CA 1
ATOM 1366 C C . LYS A 1 174 ? -10.709 -9.189 8.104 1.00 85.94 174 LYS A C 1
ATOM 1368 O O . LYS A 1 174 ? -9.855 -9.418 7.257 1.00 85.94 174 LYS A O 1
ATOM 1373 N N . GLU A 1 175 ? -11.462 -8.091 8.095 1.00 80.44 175 GLU A N 1
ATOM 1374 C CA . GLU A 1 175 ? -11.362 -7.063 7.048 1.00 80.44 175 GLU A CA 1
ATOM 1375 C C . GLU A 1 175 ? -9.974 -6.400 7.017 1.00 80.44 175 GLU A C 1
ATOM 1377 O O . GLU A 1 175 ? -9.432 -6.152 5.945 1.00 80.44 175 GLU A O 1
ATOM 1382 N N . LEU A 1 176 ? -9.373 -6.125 8.184 1.00 74.12 176 LEU A N 1
ATOM 1383 C CA . LEU A 1 176 ? -8.002 -5.605 8.261 1.00 74.12 176 LEU A CA 1
ATOM 1384 C C . LEU A 1 176 ? -6.995 -6.590 7.672 1.00 74.12 176 LEU A C 1
ATOM 1386 O O . LEU A 1 176 ? -6.083 -6.170 6.969 1.00 74.12 176 LEU A O 1
ATOM 1390 N N . ARG A 1 177 ? -7.163 -7.887 7.946 1.00 78.69 177 ARG A N 1
ATOM 1391 C CA . ARG A 1 177 ? -6.293 -8.934 7.412 1.00 78.69 177 ARG A CA 1
ATOM 1392 C C . ARG A 1 177 ? -6.392 -9.027 5.893 1.00 78.69 177 ARG A C 1
ATOM 1394 O O . ARG A 1 177 ? -5.360 -9.018 5.240 1.00 78.69 177 ARG A O 1
ATOM 1401 N N . GLU A 1 178 ? -7.608 -9.036 5.349 1.00 85.81 178 GLU A N 1
ATOM 1402 C CA . GLU A 1 178 ? -7.841 -9.059 3.898 1.00 85.81 178 GLU A CA 1
ATOM 1403 C C . GLU A 1 178 ? -7.189 -7.849 3.208 1.00 85.81 178 GLU A C 1
ATOM 1405 O O . GLU A 1 178 ? -6.468 -8.017 2.226 1.00 85.81 178 GLU A O 1
ATOM 1410 N N . LYS A 1 179 ? -7.334 -6.641 3.773 1.00 76.62 179 LYS A N 1
ATOM 1411 C CA . LYS A 1 179 ? -6.659 -5.438 3.255 1.00 76.62 179 LYS A CA 1
ATOM 1412 C C . LYS A 1 179 ? -5.134 -5.501 3.371 1.00 76.62 179 LYS A C 1
ATOM 1414 O O . LYS A 1 179 ? -4.433 -4.969 2.513 1.00 76.62 179 LYS A O 1
ATOM 1419 N N . LEU A 1 180 ? -4.603 -6.124 4.425 1.00 73.75 180 LEU A N 1
ATOM 1420 C CA . LEU A 1 180 ? -3.159 -6.303 4.598 1.00 73.75 180 LEU A CA 1
ATOM 1421 C C . LEU A 1 180 ? -2.591 -7.287 3.566 1.00 73.75 180 LEU A C 1
ATOM 1423 O O . LEU A 1 180 ? -1.512 -7.050 3.022 1.00 73.75 180 LEU A O 1
ATOM 1427 N N . ASP A 1 181 ? -3.321 -8.367 3.287 1.00 81.12 181 ASP A N 1
ATOM 1428 C CA . ASP A 1 181 ? -2.958 -9.362 2.278 1.00 81.12 181 ASP A CA 1
ATOM 1429 C C . ASP A 1 181 ? -2.988 -8.736 0.871 1.00 81.12 181 ASP A C 1
ATOM 1431 O O . ASP A 1 181 ? -2.039 -8.897 0.102 1.00 81.12 181 ASP A O 1
ATOM 1435 N N . GLU A 1 182 ? -4.010 -7.930 0.561 1.00 79.94 182 GLU A N 1
ATOM 1436 C CA . GLU A 1 182 ? -4.108 -7.166 -0.692 1.00 79.94 182 GLU A CA 1
ATOM 1437 C C . GLU A 1 182 ? -2.970 -6.138 -0.837 1.00 79.94 182 GLU A C 1
ATOM 1439 O O . GLU A 1 182 ? -2.318 -6.048 -1.884 1.00 79.94 182 GLU A O 1
ATOM 1444 N N . GLY A 1 183 ? -2.657 -5.408 0.238 1.00 71.75 183 GLY A N 1
ATOM 1445 C CA . GLY A 1 183 ? -1.515 -4.495 0.277 1.00 71.75 183 GLY A CA 1
ATOM 1446 C C . GLY A 1 183 ? -0.180 -5.219 0.073 1.00 71.75 183 GLY A C 1
ATOM 1447 O O . GLY A 1 183 ? 0.671 -4.756 -0.686 1.00 71.75 183 GLY A O 1
ATOM 1448 N N . THR A 1 184 ? -0.010 -6.395 0.681 1.00 75.25 184 THR A N 1
ATOM 1449 C CA . THR A 1 184 ? 1.190 -7.233 0.521 1.00 75.25 184 THR A CA 1
ATOM 1450 C C . THR A 1 184 ? 1.337 -7.727 -0.918 1.00 75.25 184 THR A C 1
ATOM 1452 O O . THR A 1 184 ? 2.434 -7.667 -1.476 1.00 75.25 184 THR A O 1
ATOM 1455 N N . ALA A 1 185 ? 0.240 -8.156 -1.548 1.00 81.25 185 ALA A N 1
ATOM 1456 C CA . ALA A 1 185 ? 0.227 -8.550 -2.955 1.00 81.25 185 ALA A CA 1
ATOM 1457 C C . ALA A 1 185 ? 0.619 -7.381 -3.873 1.00 81.25 185 ALA A C 1
ATOM 1459 O O . ALA A 1 185 ? 1.459 -7.546 -4.759 1.00 81.25 185 ALA A O 1
ATOM 1460 N N . THR A 1 186 ? 0.088 -6.184 -3.609 1.00 76.50 186 THR A N 1
ATOM 1461 C CA . THR A 1 186 ? 0.411 -4.964 -4.368 1.00 76.50 186 THR A CA 1
ATOM 1462 C C . THR A 1 186 ? 1.891 -4.590 -4.235 1.00 76.50 186 THR A C 1
ATOM 1464 O O . THR A 1 186 ? 2.551 -4.291 -5.229 1.00 76.50 186 THR A O 1
ATOM 1467 N N . ILE A 1 187 ? 2.456 -4.675 -3.024 1.00 73.81 187 ILE A N 1
ATOM 1468 C CA . ILE A 1 187 ? 3.888 -4.433 -2.781 1.00 73.81 187 ILE A CA 1
ATOM 1469 C C . ILE A 1 187 ? 4.756 -5.477 -3.497 1.00 73.81 187 ILE A C 1
ATOM 1471 O O . ILE A 1 187 ? 5.809 -5.133 -4.036 1.00 73.81 187 ILE A O 1
ATOM 1475 N N . SER A 1 188 ? 4.332 -6.744 -3.527 1.00 80.56 188 SER A N 1
ATOM 1476 C CA . SER A 1 188 ? 5.053 -7.792 -4.256 1.00 80.56 188 SER A CA 1
ATOM 1477 C C . SER A 1 188 ? 5.059 -7.525 -5.759 1.00 80.56 188 SER A C 1
ATOM 1479 O O . SER A 1 188 ? 6.123 -7.563 -6.371 1.00 80.56 188 SER A O 1
ATOM 1481 N N . ALA A 1 189 ? 3.907 -7.182 -6.340 1.00 80.44 189 ALA A N 1
ATOM 1482 C CA . ALA A 1 189 ? 3.815 -6.827 -7.754 1.00 80.44 189 ALA A CA 1
ATOM 1483 C C . ALA A 1 189 ? 4.709 -5.620 -8.089 1.00 80.44 189 ALA A C 1
ATOM 1485 O O . ALA A 1 189 ? 5.458 -5.647 -9.062 1.00 80.44 189 ALA A O 1
ATOM 1486 N N . PHE A 1 190 ? 4.720 -4.600 -7.225 1.00 74.38 190 PHE A N 1
ATOM 1487 C CA . PHE A 1 190 ? 5.607 -3.446 -7.373 1.00 74.38 190 PHE A CA 1
ATOM 1488 C C . PHE A 1 190 ? 7.094 -3.830 -7.327 1.00 74.38 190 PHE A C 1
ATOM 1490 O O . PHE A 1 190 ? 7.907 -3.322 -8.102 1.00 74.38 190 PHE A O 1
ATOM 1497 N N . ARG A 1 191 ? 7.470 -4.750 -6.431 1.00 83.00 191 ARG A N 1
ATOM 1498 C CA . ARG A 1 191 ? 8.836 -5.276 -6.363 1.00 83.00 191 ARG A CA 1
ATOM 1499 C C . ARG A 1 191 ? 9.225 -5.976 -7.665 1.00 83.00 191 ARG A C 1
ATOM 1501 O O . ARG A 1 191 ? 10.339 -5.762 -8.144 1.00 83.00 191 ARG A O 1
ATOM 1508 N N . ASP A 1 192 ? 8.333 -6.784 -8.223 1.00 86.19 192 ASP A N 1
ATOM 1509 C CA . ASP A 1 192 ? 8.578 -7.508 -9.471 1.00 86.19 192 ASP A CA 1
ATOM 1510 C C . ASP A 1 192 ? 8.734 -6.544 -10.657 1.00 86.19 192 ASP A C 1
ATOM 1512 O O . ASP A 1 192 ? 9.669 -6.687 -11.454 1.00 86.19 192 ASP A O 1
ATOM 1516 N N . ASP A 1 193 ? 7.915 -5.492 -10.716 1.00 78.25 193 ASP A N 1
ATOM 1517 C CA . ASP A 1 193 ? 8.039 -4.427 -11.715 1.00 78.25 193 ASP A CA 1
ATOM 1518 C C . ASP A 1 193 ? 9.369 -3.671 -11.601 1.00 78.25 193 ASP A C 1
ATOM 1520 O O . ASP A 1 193 ? 10.035 -3.438 -12.614 1.00 78.25 193 ASP A O 1
ATOM 1524 N N . LEU A 1 194 ? 9.826 -3.347 -10.386 1.00 75.50 194 LEU A N 1
ATOM 1525 C CA . LEU A 1 194 ? 11.145 -2.737 -10.180 1.00 75.50 194 LEU A CA 1
ATOM 1526 C C . LEU A 1 194 ? 12.286 -3.652 -10.637 1.00 75.50 194 LEU A C 1
ATOM 1528 O O . LEU A 1 194 ? 13.262 -3.188 -11.234 1.00 75.50 194 LEU A O 1
ATOM 1532 N N . VAL A 1 195 ? 12.179 -4.959 -10.387 1.00 87.44 195 VAL A N 1
ATOM 1533 C CA . VAL A 1 195 ? 13.164 -5.938 -10.868 1.00 87.44 195 VAL A CA 1
ATOM 1534 C C . VAL A 1 195 ? 13.169 -5.991 -12.398 1.00 87.44 195 VAL A C 1
ATOM 1536 O O . VAL A 1 195 ? 14.246 -6.013 -13.004 1.00 87.44 195 VAL A O 1
ATOM 1539 N N . LYS A 1 196 ? 11.994 -5.947 -13.037 1.00 88.56 196 LYS A N 1
ATOM 1540 C CA . LYS A 1 196 ? 11.866 -5.895 -14.499 1.00 88.56 196 LYS A CA 1
ATOM 1541 C C . LYS A 1 196 ? 12.488 -4.619 -15.069 1.00 88.56 196 LYS A C 1
ATOM 1543 O O . LYS A 1 196 ? 13.322 -4.707 -15.968 1.00 88.56 196 LYS A O 1
ATOM 1548 N N . GLN A 1 197 ? 12.175 -3.453 -14.505 1.00 77.38 197 GLN A N 1
ATOM 1549 C CA . GLN A 1 197 ? 12.766 -2.178 -14.923 1.00 77.38 197 GLN A CA 1
ATOM 1550 C C . GLN A 1 197 ? 14.288 -2.165 -14.760 1.00 77.38 197 GLN A C 1
ATOM 1552 O O . GLN A 1 197 ? 14.996 -1.723 -15.662 1.00 77.38 197 GLN A O 1
ATOM 1557 N N . LYS A 1 198 ? 14.815 -2.715 -13.659 1.00 84.44 198 LYS A N 1
ATOM 1558 C CA . LYS A 1 198 ? 16.263 -2.861 -13.457 1.00 84.44 198 LYS A CA 1
ATOM 1559 C C . LYS A 1 198 ? 16.911 -3.695 -14.567 1.00 84.44 198 LYS A C 1
ATOM 1561 O O . LYS A 1 198 ? 18.007 -3.364 -15.017 1.00 84.44 198 LYS A O 1
ATOM 1566 N N . LYS A 1 199 ? 16.250 -4.767 -15.014 1.00 88.75 199 LYS A N 1
ATOM 1567 C CA . LYS A 1 199 ? 16.740 -5.614 -16.110 1.00 88.75 199 LYS A CA 1
ATOM 1568 C C . LYS A 1 199 ? 16.752 -4.864 -17.441 1.00 88.75 199 LYS A C 1
ATOM 1570 O O . LYS A 1 199 ? 17.740 -4.951 -18.164 1.00 88.75 199 LYS A O 1
ATOM 1575 N N . GLU A 1 200 ? 15.698 -4.114 -17.751 1.00 82.19 200 GLU A N 1
ATOM 1576 C CA . GLU A 1 200 ? 15.658 -3.289 -18.964 1.00 82.19 200 GLU A CA 1
ATOM 1577 C C . GLU A 1 200 ? 16.718 -2.176 -18.926 1.00 82.19 200 GLU A C 1
ATOM 1579 O O . GLU A 1 200 ? 17.435 -1.980 -19.905 1.00 82.19 200 GLU A O 1
ATOM 1584 N N . LEU A 1 201 ? 16.926 -1.525 -17.776 1.00 81.06 201 LEU A N 1
ATOM 1585 C CA . LEU A 1 201 ? 17.990 -0.530 -17.602 1.00 81.06 201 LEU A CA 1
ATOM 1586 C C . LEU A 1 201 ? 19.386 -1.132 -17.829 1.00 81.06 201 LEU A C 1
ATOM 1588 O O . LEU A 1 201 ? 20.236 -0.506 -18.459 1.00 81.06 201 LEU A O 1
ATOM 1592 N N . ALA A 1 202 ? 19.621 -2.361 -17.360 1.00 87.12 202 ALA A N 1
ATOM 1593 C CA . ALA A 1 202 ? 20.878 -3.065 -17.601 1.00 87.12 202 ALA A CA 1
ATOM 1594 C C . ALA A 1 202 ? 21.116 -3.331 -19.099 1.00 87.12 202 ALA A C 1
ATOM 1596 O O . ALA A 1 202 ? 22.241 -3.170 -19.571 1.00 87.12 202 ALA A O 1
ATOM 1597 N N . LYS A 1 203 ? 20.069 -3.672 -19.864 1.00 89.00 203 LYS A N 1
ATOM 1598 C CA . LYS A 1 203 ? 20.173 -3.801 -21.328 1.00 89.00 203 LYS A CA 1
ATOM 1599 C C . LYS A 1 203 ? 20.499 -2.461 -21.987 1.00 89.00 203 LYS A C 1
ATOM 1601 O O . LYS A 1 203 ? 21.362 -2.408 -22.856 1.00 89.00 203 LYS A O 1
ATOM 1606 N N . VAL A 1 204 ? 19.849 -1.376 -21.559 1.00 80.88 204 VAL A N 1
ATOM 1607 C CA . VAL A 1 204 ? 20.134 -0.027 -22.076 1.00 80.88 204 VAL A CA 1
ATOM 1608 C C . VAL A 1 204 ? 21.590 0.361 -21.809 1.00 80.88 204 VAL A C 1
ATOM 1610 O O . VAL A 1 204 ? 22.256 0.869 -22.707 1.00 80.88 204 VAL A O 1
ATOM 1613 N N . LEU A 1 205 ? 22.119 0.065 -20.619 1.00 80.94 205 LEU A N 1
ATOM 1614 C CA . LEU A 1 205 ? 23.531 0.297 -20.300 1.00 80.94 205 LEU A CA 1
ATOM 1615 C C . LEU A 1 205 ? 24.476 -0.490 -21.217 1.00 80.94 205 LEU A C 1
ATOM 1617 O O . LEU A 1 205 ? 25.447 0.085 -21.702 1.00 80.94 205 LEU A O 1
ATOM 1621 N N . GLN A 1 206 ? 24.172 -1.756 -21.521 1.00 87.31 206 GLN A N 1
ATOM 1622 C CA . GLN A 1 206 ? 24.955 -2.534 -22.491 1.00 87.31 206 GLN A CA 1
ATOM 1623 C C . GLN A 1 206 ? 24.935 -1.904 -23.887 1.00 87.31 206 GLN A C 1
ATOM 1625 O O . GLN A 1 206 ? 25.977 -1.798 -24.530 1.00 87.31 206 GLN A O 1
ATOM 1630 N N . VAL A 1 207 ? 23.772 -1.440 -24.354 1.00 85.00 207 VAL A N 1
ATOM 1631 C CA . VAL A 1 207 ? 23.665 -0.747 -25.648 1.00 85.00 207 VAL A CA 1
ATOM 1632 C C . VAL A 1 207 ? 24.503 0.535 -25.649 1.00 85.00 207 VAL A C 1
ATOM 1634 O O . VAL A 1 207 ? 25.221 0.796 -26.613 1.00 85.00 207 VAL A O 1
ATOM 1637 N N . ILE A 1 208 ? 24.481 1.308 -24.559 1.00 80.50 208 ILE A N 1
ATOM 1638 C CA . ILE A 1 208 ? 25.309 2.514 -24.409 1.00 80.50 208 ILE A CA 1
ATOM 1639 C C . ILE A 1 208 ? 26.805 2.171 -24.460 1.00 80.50 208 ILE A C 1
ATOM 1641 O O . ILE A 1 208 ? 27.570 2.902 -25.088 1.00 80.50 208 ILE A O 1
ATOM 1645 N N . GLU A 1 209 ? 27.239 1.075 -23.834 1.00 87.81 209 GLU A N 1
ATOM 1646 C CA . GLU A 1 209 ? 28.636 0.628 -23.902 1.00 87.81 209 GLU A CA 1
ATOM 1647 C C . GLU A 1 209 ? 29.057 0.242 -25.323 1.00 87.81 209 GLU A C 1
ATOM 1649 O O . GLU A 1 209 ? 30.130 0.653 -25.769 1.00 87.81 209 GLU A O 1
ATOM 1654 N N . VAL A 1 210 ? 28.205 -0.480 -26.059 1.00 89.88 210 VAL A N 1
ATOM 1655 C CA . VAL A 1 210 ? 28.454 -0.820 -27.469 1.00 89.88 210 VAL A CA 1
ATOM 1656 C C . VAL A 1 210 ? 28.585 0.449 -28.311 1.00 89.88 210 VAL A C 1
ATOM 1658 O O . VAL A 1 210 ? 29.575 0.608 -29.024 1.00 89.88 210 VAL A O 1
ATOM 1661 N N . ILE A 1 211 ? 27.647 1.392 -28.174 1.00 81.25 211 ILE A N 1
ATOM 1662 C CA . ILE A 1 211 ? 27.681 2.671 -28.899 1.00 81.25 211 ILE A CA 1
ATOM 1663 C C . ILE A 1 211 ? 28.943 3.469 -28.549 1.00 81.25 211 ILE A C 1
ATOM 1665 O O . ILE A 1 211 ? 29.585 4.022 -29.438 1.00 81.25 211 ILE A O 1
ATOM 1669 N N . ARG A 1 212 ? 29.337 3.517 -27.270 1.00 87.81 212 ARG A N 1
ATOM 1670 C CA . ARG A 1 212 ? 30.558 4.213 -26.832 1.00 87.81 212 ARG A CA 1
ATOM 1671 C C . ARG A 1 212 ? 31.811 3.606 -27.463 1.00 87.81 212 ARG A C 1
ATOM 1673 O O . ARG A 1 212 ? 32.708 4.350 -27.855 1.00 87.81 212 ARG A O 1
ATOM 1680 N N . ASN A 1 213 ? 31.895 2.280 -27.535 1.00 87.12 213 ASN A N 1
ATOM 1681 C CA . ASN A 1 213 ? 33.035 1.605 -28.151 1.00 87.12 213 ASN A CA 1
ATOM 1682 C C . ASN A 1 213 ? 33.090 1.865 -29.661 1.00 87.12 213 ASN A C 1
ATOM 1684 O O . ASN A 1 213 ? 34.164 2.160 -30.182 1.00 87.12 213 ASN A O 1
ATOM 1688 N N . GLU A 1 214 ? 31.942 1.844 -30.338 1.00 87.00 214 GLU A N 1
ATOM 1689 C CA . GLU A 1 214 ? 31.855 2.165 -31.765 1.00 87.00 214 GLU A CA 1
ATOM 1690 C C . GLU A 1 214 ? 32.248 3.625 -32.042 1.00 87.00 214 GLU A C 1
ATOM 1692 O O . GLU A 1 214 ? 33.023 3.898 -32.955 1.00 87.00 214 GLU A O 1
ATOM 1697 N N . ALA A 1 215 ? 31.802 4.565 -31.202 1.00 80.88 215 ALA A N 1
ATOM 1698 C CA . ALA A 1 215 ? 32.180 5.974 -31.302 1.00 80.88 215 ALA A CA 1
ATOM 1699 C C . ALA A 1 215 ? 33.695 6.183 -31.133 1.00 80.88 215 ALA A C 1
ATOM 1701 O O . ALA A 1 215 ? 34.298 6.912 -31.915 1.00 80.88 215 ALA A O 1
ATOM 1702 N N . ARG A 1 216 ? 34.339 5.492 -30.177 1.00 84.31 216 ARG A N 1
ATOM 1703 C CA . ARG A 1 216 ? 35.809 5.523 -30.033 1.00 84.31 216 ARG A CA 1
ATOM 1704 C C . ARG A 1 216 ? 36.525 4.954 -31.251 1.00 84.31 216 ARG A C 1
ATOM 1706 O O . ARG A 1 216 ? 37.550 5.488 -31.660 1.00 84.31 216 ARG A O 1
ATOM 1713 N N . LYS A 1 217 ? 36.010 3.866 -31.830 1.00 89.31 217 LYS A N 1
ATOM 1714 C CA . LYS A 1 217 ? 36.578 3.287 -33.053 1.00 89.31 217 LYS A CA 1
ATOM 1715 C C . LYS A 1 217 ? 36.486 4.278 -34.213 1.00 89.31 217 LYS A C 1
ATOM 1717 O O . LYS A 1 217 ? 37.458 4.460 -34.938 1.00 89.31 217 LYS A O 1
ATOM 1722 N N . GLN A 1 218 ? 35.350 4.960 -34.353 1.00 83.38 218 GLN A N 1
ATOM 1723 C CA . GLN A 1 218 ? 35.184 6.027 -35.340 1.00 83.38 218 GLN A CA 1
ATOM 1724 C C . GLN A 1 218 ? 36.138 7.198 -35.093 1.00 83.38 218 GLN A C 1
ATOM 1726 O O . GLN A 1 218 ? 36.731 7.685 -36.048 1.00 83.38 218 GLN A O 1
ATOM 1731 N N . GLU A 1 219 ? 36.335 7.613 -33.842 1.00 80.62 219 GLU A N 1
ATOM 1732 C CA . GLU A 1 219 ? 37.283 8.672 -33.477 1.00 80.62 219 GLU A CA 1
ATOM 1733 C C . GLU A 1 219 ? 38.720 8.309 -33.879 1.00 80.62 219 GLU A C 1
ATOM 1735 O O . GLU A 1 219 ? 39.374 9.091 -34.564 1.00 80.62 219 GLU A O 1
ATOM 1740 N N . LEU A 1 220 ? 39.171 7.084 -33.577 1.00 80.19 220 LEU A N 1
ATOM 1741 C CA . LEU A 1 220 ? 40.477 6.578 -34.022 1.00 80.19 220 LEU A CA 1
ATOM 1742 C C . LEU A 1 220 ? 40.599 6.554 -35.551 1.00 80.19 220 LEU A C 1
ATOM 1744 O O . LEU A 1 220 ? 41.616 6.979 -36.095 1.00 80.19 220 LEU A O 1
ATOM 1748 N N . ASN A 1 221 ? 39.559 6.099 -36.253 1.00 78.69 221 ASN A N 1
ATOM 1749 C CA . ASN A 1 221 ? 39.554 6.069 -37.715 1.00 78.69 221 ASN A CA 1
ATOM 1750 C C . ASN A 1 221 ? 39.631 7.481 -38.317 1.00 78.69 221 ASN A C 1
ATOM 1752 O O . ASN A 1 221 ? 40.346 7.687 -39.296 1.00 78.69 221 ASN A O 1
ATOM 1756 N N . ILE A 1 222 ? 38.928 8.458 -37.733 1.00 77.62 222 ILE A N 1
ATOM 1757 C CA . ILE A 1 222 ? 38.997 9.868 -38.142 1.00 77.62 222 ILE A CA 1
ATOM 1758 C C . ILE A 1 222 ? 40.404 10.424 -37.895 1.00 77.62 222 ILE A C 1
ATOM 1760 O O . ILE A 1 222 ? 40.942 11.090 -38.778 1.00 77.62 222 ILE A O 1
ATOM 1764 N N . SER A 1 223 ? 41.029 10.109 -36.756 1.00 79.62 223 SER A N 1
ATOM 1765 C CA . SER A 1 223 ? 42.420 10.490 -36.486 1.00 79.62 223 SER A CA 1
ATOM 1766 C C . SER A 1 223 ? 43.380 9.912 -37.532 1.00 79.62 223 SER A C 1
ATOM 1768 O O . SER A 1 223 ? 44.153 10.669 -38.119 1.00 79.62 223 SER A O 1
ATOM 1770 N N . CYS A 1 224 ? 43.272 8.622 -37.871 1.00 71.44 224 CYS A N 1
ATOM 1771 C CA . CYS A 1 224 ? 44.097 8.002 -38.917 1.00 71.44 224 CYS A CA 1
ATOM 1772 C C . CYS A 1 224 ? 43.863 8.604 -40.316 1.00 71.44 224 CYS A C 1
ATOM 1774 O O . CYS A 1 224 ? 44.818 8.784 -41.072 1.00 71.44 224 CYS A O 1
ATOM 1776 N N . LEU A 1 225 ? 42.615 8.948 -40.657 1.00 69.12 225 LEU A N 1
ATOM 1777 C CA . LEU A 1 225 ? 42.271 9.652 -41.901 1.00 69.12 225 LEU A CA 1
ATOM 1778 C C . LEU A 1 225 ? 42.880 11.057 -41.951 1.00 69.12 225 LEU A C 1
ATOM 1780 O O . LEU A 1 225 ? 43.392 11.464 -42.992 1.00 69.12 225 LEU A O 1
ATOM 1784 N N . SER A 1 226 ? 42.859 11.786 -40.834 1.00 69.38 226 SER A N 1
ATOM 1785 C CA . SER A 1 226 ? 43.431 13.135 -40.748 1.00 69.38 226 SER A CA 1
ATOM 1786 C C . SER A 1 226 ? 44.963 13.159 -40.805 1.00 69.38 226 SER A C 1
ATOM 1788 O O . SER A 1 226 ? 45.538 14.154 -41.235 1.00 69.38 226 SER A O 1
ATOM 1790 N N . GLU A 1 227 ? 45.625 12.055 -40.441 1.00 71.44 227 GLU A N 1
ATOM 1791 C CA . GLU A 1 227 ? 47.087 11.899 -40.502 1.00 71.44 227 GLU A CA 1
ATOM 1792 C C . GLU A 1 227 ? 47.609 11.416 -41.874 1.00 71.44 227 GLU A C 1
ATOM 1794 O O . GLU A 1 227 ? 48.815 11.234 -42.045 1.00 71.44 227 GLU A O 1
ATOM 1799 N N . GLY A 1 228 ? 46.740 11.236 -42.880 1.00 56.88 228 GLY A N 1
ATOM 1800 C CA . GLY A 1 228 ? 47.151 11.035 -44.279 1.00 56.88 228 GLY A CA 1
ATOM 1801 C C . GLY A 1 228 ? 47.854 9.703 -44.588 1.00 56.88 228 GLY A C 1
ATOM 1802 O O . GLY A 1 228 ? 48.623 9.629 -45.543 1.00 56.88 228 GLY A O 1
ATOM 1803 N N . ARG A 1 229 ? 47.617 8.646 -43.797 1.00 55.72 229 ARG A N 1
ATOM 1804 C CA . ARG A 1 229 ? 48.256 7.320 -43.946 1.00 55.72 229 ARG A CA 1
ATOM 1805 C C . ARG A 1 229 ? 47.282 6.196 -44.332 1.00 55.72 229 ARG A C 1
ATOM 1807 O O . ARG A 1 229 ? 47.256 5.169 -43.658 1.00 55.72 229 ARG A O 1
ATOM 1814 N N . LEU A 1 230 ? 46.466 6.352 -45.375 1.00 55.56 230 LEU A N 1
ATOM 1815 C CA . LEU A 1 230 ? 45.509 5.299 -45.752 1.00 55.56 230 LEU A CA 1
ATOM 1816 C C . LEU A 1 230 ? 45.672 4.806 -47.192 1.00 55.56 230 LEU A C 1
ATOM 1818 O O . LEU A 1 230 ? 45.362 5.515 -48.145 1.00 55.56 230 LEU A O 1
ATOM 1822 N N . ASP A 1 231 ? 46.109 3.548 -47.307 1.00 68.00 231 ASP A N 1
ATOM 1823 C CA . ASP A 1 231 ? 46.009 2.736 -48.519 1.00 68.00 231 ASP A CA 1
ATOM 1824 C C . ASP A 1 231 ? 44.533 2.481 -48.869 1.00 68.00 231 ASP A C 1
ATOM 1826 O O . ASP A 1 231 ? 43.689 2.237 -48.000 1.00 68.00 231 ASP A O 1
ATOM 1830 N N . GLN A 1 232 ? 44.222 2.496 -50.164 1.00 66.19 232 GLN A N 1
ATOM 1831 C CA . GLN A 1 232 ? 42.866 2.391 -50.721 1.00 66.19 232 GLN A CA 1
ATOM 1832 C C . GLN A 1 232 ? 42.106 1.130 -50.253 1.00 66.19 232 GLN A C 1
ATOM 1834 O O . GLN A 1 232 ? 40.886 1.151 -50.090 1.00 66.19 232 GLN A O 1
ATOM 1839 N N . GLU A 1 233 ? 42.832 0.052 -49.950 1.00 75.44 233 GLU A N 1
ATOM 1840 C CA . GLU A 1 233 ? 42.286 -1.212 -49.445 1.00 75.44 233 GLU A CA 1
ATOM 1841 C C . GLU A 1 233 ? 41.760 -1.108 -47.998 1.00 75.44 233 GLU A C 1
ATOM 1843 O O . GLU A 1 233 ? 40.754 -1.729 -47.643 1.00 75.44 233 GLU A O 1
ATOM 1848 N N . GLN A 1 234 ? 42.382 -0.275 -47.156 1.00 71.62 234 GLN A N 1
ATOM 1849 C CA . GLN A 1 234 ? 41.899 -0.025 -45.793 1.00 71.62 234 GLN A CA 1
ATOM 1850 C C . GLN A 1 234 ? 40.6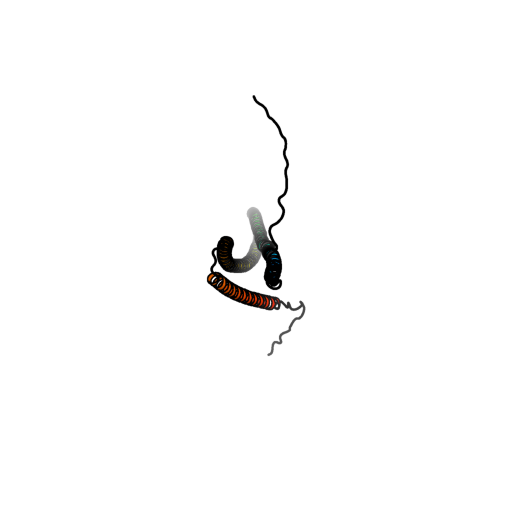25 0.830 -45.795 1.00 71.62 234 GLN A C 1
ATOM 1852 O O . GLN A 1 234 ? 39.731 0.605 -44.976 1.00 71.62 234 GLN A O 1
ATOM 1857 N N . LEU A 1 235 ? 40.502 1.751 -46.757 1.00 69.19 235 LEU A N 1
ATOM 1858 C CA . LEU A 1 235 ? 39.299 2.559 -46.957 1.00 69.19 235 LEU A CA 1
ATOM 1859 C C . LEU A 1 235 ? 38.095 1.687 -47.364 1.00 69.19 235 LEU A C 1
ATOM 1861 O O . LEU A 1 235 ? 37.007 1.821 -46.803 1.00 69.19 235 LEU A O 1
ATOM 1865 N N . ASP A 1 236 ? 38.296 0.746 -48.290 1.00 77.25 236 ASP A N 1
ATOM 1866 C CA . ASP A 1 236 ? 37.242 -0.173 -48.740 1.00 77.25 236 ASP A CA 1
ATOM 1867 C C . ASP A 1 236 ? 36.803 -1.154 -47.644 1.00 77.25 236 ASP A C 1
ATOM 1869 O O . ASP A 1 236 ? 35.610 -1.452 -47.503 1.00 77.25 236 ASP A O 1
ATOM 1873 N N . ASN A 1 237 ? 37.744 -1.628 -46.824 1.00 80.88 237 ASN A N 1
ATOM 1874 C CA . ASN A 1 237 ? 37.420 -2.469 -45.673 1.00 80.88 237 ASN A CA 1
ATOM 1875 C C . ASN A 1 237 ? 36.642 -1.692 -44.598 1.00 80.88 237 ASN A C 1
ATOM 1877 O O . ASN A 1 237 ? 35.677 -2.228 -44.050 1.00 80.88 237 ASN A O 1
ATOM 1881 N N . LEU A 1 238 ? 36.965 -0.413 -44.373 1.00 72.81 238 LEU A N 1
ATOM 1882 C CA . LEU A 1 238 ? 36.204 0.475 -43.486 1.00 72.81 238 LEU A CA 1
ATOM 1883 C C . LEU A 1 238 ? 34.766 0.692 -43.970 1.00 72.81 238 LEU A C 1
ATOM 1885 O O . LEU A 1 238 ? 33.827 0.583 -43.180 1.00 72.81 238 LEU A O 1
ATOM 1889 N N . PHE A 1 239 ? 34.560 0.941 -45.266 1.00 77.56 239 PHE A N 1
ATOM 1890 C CA . PHE A 1 239 ? 33.209 1.099 -45.815 1.00 77.56 239 PHE A CA 1
ATOM 1891 C C . PHE A 1 239 ? 32.387 -0.190 -45.747 1.00 77.56 239 PHE A C 1
ATOM 1893 O O . PHE A 1 239 ? 31.177 -0.143 -45.493 1.00 77.56 239 PHE A O 1
ATOM 1900 N N . LYS A 1 240 ? 33.022 -1.352 -45.945 1.00 83.19 240 LYS A N 1
ATOM 1901 C CA . LYS A 1 240 ? 32.362 -2.652 -45.761 1.00 83.19 240 LYS A CA 1
ATOM 1902 C C . LYS A 1 240 ? 31.958 -2.869 -44.307 1.00 83.19 240 LYS A C 1
ATOM 1904 O O . LYS A 1 240 ? 30.806 -3.227 -44.061 1.00 83.19 240 LYS A O 1
ATOM 1909 N N . GLU A 1 241 ? 32.852 -2.591 -43.360 1.00 81.44 241 GLU A N 1
ATOM 1910 C CA . GLU A 1 241 ? 32.576 -2.771 -41.935 1.00 81.44 241 GLU A CA 1
ATOM 1911 C C . GLU A 1 241 ? 31.470 -1.818 -41.446 1.00 81.44 241 GLU A C 1
ATOM 1913 O O . GLU A 1 241 ? 30.522 -2.241 -40.774 1.00 81.44 241 GLU A O 1
ATOM 1918 N N . GLN A 1 242 ? 31.496 -0.558 -41.895 1.00 76.56 242 GLN A N 1
ATOM 1919 C CA . GLN A 1 242 ? 30.448 0.418 -41.598 1.00 76.56 242 GLN A CA 1
ATOM 1920 C C . GLN A 1 242 ? 29.084 -0.010 -42.167 1.00 76.56 242 GLN A C 1
ATOM 1922 O O . GLN A 1 242 ? 28.061 0.112 -41.488 1.00 76.56 242 GLN A O 1
ATOM 1927 N N . ARG A 1 243 ? 29.043 -0.556 -43.393 1.00 79.50 243 ARG A N 1
ATOM 1928 C CA . ARG A 1 243 ? 27.806 -1.098 -43.981 1.00 79.50 243 ARG A CA 1
ATOM 1929 C C . ARG A 1 243 ? 27.256 -2.268 -43.173 1.00 79.50 243 ARG A C 1
ATOM 1931 O O . ARG A 1 243 ? 26.044 -2.328 -42.966 1.00 79.50 243 ARG A O 1
ATOM 1938 N N . THR A 1 244 ? 28.114 -3.167 -42.694 1.00 83.81 244 THR A N 1
ATOM 1939 C CA . THR A 1 244 ? 27.676 -4.296 -41.861 1.00 83.81 244 THR A CA 1
ATOM 1940 C C . THR A 1 244 ? 27.165 -3.847 -40.493 1.00 83.81 244 THR A C 1
ATOM 1942 O O . THR A 1 244 ? 26.104 -4.307 -40.071 1.00 83.81 244 THR A O 1
ATOM 1945 N N . GLY A 1 245 ? 27.829 -2.886 -39.841 1.00 81.94 245 GLY A N 1
ATOM 1946 C CA . GLY A 1 245 ? 27.365 -2.315 -38.573 1.00 81.94 245 GLY A CA 1
ATOM 1947 C C . GLY A 1 245 ? 26.020 -1.593 -38.714 1.00 81.94 245 GLY A C 1
ATOM 1948 O O . GLY A 1 245 ? 25.105 -1.809 -37.920 1.00 81.94 245 GLY A O 1
ATOM 1949 N N . MET A 1 246 ? 25.848 -0.812 -39.785 1.00 74.06 246 MET A N 1
ATOM 1950 C CA . MET A 1 246 ? 24.580 -0.147 -40.117 1.00 74.06 246 MET A CA 1
ATOM 1951 C C . MET A 1 246 ? 23.443 -1.138 -40.397 1.00 74.06 246 MET A C 1
ATOM 1953 O O . MET A 1 246 ? 22.302 -0.891 -40.001 1.00 74.06 246 MET A O 1
ATOM 1957 N N . ALA A 1 247 ? 23.730 -2.260 -41.062 1.00 83.69 247 ALA A N 1
ATOM 1958 C CA . ALA A 1 247 ? 22.742 -3.310 -41.296 1.00 83.69 247 ALA A CA 1
ATOM 1959 C C . ALA A 1 247 ? 22.294 -3.969 -39.981 1.00 83.69 247 ALA A C 1
ATOM 1961 O O . ALA A 1 247 ? 21.098 -4.179 -39.775 1.00 83.69 247 ALA A O 1
ATOM 1962 N N . LEU A 1 248 ? 23.234 -4.221 -39.068 1.00 84.00 248 LEU A N 1
ATOM 1963 C CA . LEU A 1 248 ? 22.956 -4.830 -37.768 1.00 84.00 248 LEU A CA 1
ATOM 1964 C C . LEU A 1 248 ? 22.170 -3.881 -36.849 1.00 84.00 248 LEU A C 1
ATOM 1966 O O . LEU A 1 248 ? 21.187 -4.291 -36.235 1.00 84.00 248 LEU A O 1
ATOM 1970 N N . LEU A 1 249 ? 22.518 -2.591 -36.834 1.00 75.69 249 LEU A N 1
ATOM 1971 C CA . LEU A 1 249 ? 21.746 -1.557 -36.136 1.00 75.69 249 LEU A CA 1
ATOM 1972 C C . LEU A 1 249 ? 20.328 -1.421 -36.703 1.00 75.69 249 LEU A C 1
ATOM 1974 O O . LEU A 1 249 ? 19.373 -1.342 -35.935 1.00 75.69 249 LEU A O 1
ATOM 1978 N N . ARG A 1 250 ? 20.154 -1.459 -38.033 1.00 82.69 250 ARG A N 1
ATOM 1979 C CA . ARG A 1 250 ? 18.815 -1.498 -38.651 1.00 82.69 250 ARG A CA 1
ATOM 1980 C C . ARG A 1 250 ? 18.013 -2.713 -38.204 1.00 82.69 250 ARG A C 1
ATOM 1982 O O . ARG A 1 250 ? 16.832 -2.574 -37.905 1.00 82.69 250 ARG A O 1
ATOM 1989 N N . GLN A 1 251 ? 18.642 -3.881 -38.140 1.00 89.62 251 GLN A N 1
ATOM 1990 C CA . GLN A 1 251 ? 17.985 -5.102 -37.683 1.00 89.62 251 GLN A CA 1
ATOM 1991 C C . GLN A 1 251 ? 17.549 -4.992 -36.215 1.00 89.62 251 GLN A C 1
ATOM 1993 O O . GLN A 1 251 ? 16.431 -5.375 -35.877 1.00 89.62 251 GLN A O 1
ATOM 1998 N N . GLN A 1 252 ? 18.397 -4.428 -35.352 1.00 86.88 252 GLN A N 1
ATOM 1999 C CA . GLN A 1 252 ? 18.059 -4.196 -33.947 1.00 86.88 252 GLN A CA 1
ATOM 2000 C C . GLN A 1 252 ? 16.936 -3.168 -33.783 1.00 86.88 252 GLN A C 1
ATOM 2002 O O . GLN A 1 252 ? 16.035 -3.388 -32.979 1.00 86.88 252 GLN A O 1
ATOM 2007 N N . ILE A 1 253 ? 16.946 -2.086 -34.569 1.00 82.38 253 ILE A N 1
ATOM 2008 C CA . ILE A 1 253 ? 15.867 -1.089 -34.583 1.00 82.38 253 ILE A CA 1
ATOM 2009 C C . ILE A 1 253 ? 14.541 -1.738 -34.992 1.00 82.38 253 ILE A C 1
ATOM 2011 O O . ILE A 1 253 ? 13.525 -1.497 -34.343 1.00 82.38 253 ILE A O 1
ATOM 2015 N N . GLU A 1 254 ? 14.540 -2.589 -36.019 1.00 85.19 254 GLU A N 1
ATOM 2016 C CA . GLU A 1 254 ? 13.307 -3.241 -36.469 1.00 85.19 254 GLU A CA 1
ATOM 2017 C C . GLU A 1 254 ? 12.807 -4.288 -35.459 1.00 85.19 254 GLU A C 1
ATOM 2019 O O . GLU A 1 254 ? 11.602 -4.399 -35.238 1.00 85.19 254 GLU A O 1
ATOM 2024 N N . SER A 1 255 ? 13.719 -4.983 -34.768 1.00 87.38 255 SER A N 1
ATOM 2025 C CA . SER A 1 255 ? 13.374 -5.855 -33.636 1.00 87.38 255 SER A CA 1
ATOM 2026 C C . SER A 1 255 ? 12.739 -5.065 -32.490 1.00 87.38 255 SER A C 1
ATOM 2028 O O . SER A 1 255 ? 11.657 -5.425 -32.034 1.00 87.38 255 SER A O 1
ATOM 2030 N N . LEU A 1 256 ? 13.359 -3.956 -32.063 1.00 80.81 256 LEU A N 1
ATOM 2031 C CA . LEU A 1 256 ? 12.816 -3.100 -31.001 1.00 80.81 256 LEU A CA 1
ATOM 2032 C C . LEU A 1 256 ? 11.442 -2.540 -31.375 1.00 80.81 256 LEU A C 1
ATOM 2034 O O . LEU A 1 256 ? 10.551 -2.459 -30.534 1.00 80.81 256 LEU A O 1
ATOM 2038 N N . LYS A 1 257 ? 11.252 -2.155 -32.637 1.00 87.12 257 LYS A N 1
ATOM 2039 C CA . LYS A 1 257 ? 9.969 -1.656 -33.136 1.00 87.12 257 LYS A CA 1
ATOM 2040 C C . LYS A 1 257 ? 8.882 -2.733 -33.079 1.00 87.12 257 LYS A C 1
ATOM 2042 O O . LYS A 1 257 ? 7.745 -2.425 -32.727 1.00 87.12 257 LYS A O 1
ATOM 2047 N N . GLY A 1 258 ? 9.232 -3.987 -33.372 1.00 87.50 258 GLY A N 1
ATOM 2048 C CA . GLY A 1 258 ? 8.350 -5.139 -33.183 1.00 87.50 258 GLY A CA 1
ATOM 2049 C C . GLY A 1 258 ? 7.956 -5.341 -31.719 1.00 87.50 258 GLY A C 1
ATOM 2050 O O . GLY A 1 258 ? 6.770 -5.482 -31.420 1.00 87.50 258 GLY A O 1
ATOM 2051 N N . ASP A 1 259 ? 8.927 -5.271 -30.807 1.00 84.00 259 ASP A N 1
ATOM 2052 C CA . ASP A 1 259 ? 8.690 -5.413 -29.366 1.00 84.00 259 ASP A CA 1
ATOM 2053 C C . ASP A 1 259 ? 7.794 -4.286 -28.822 1.00 84.00 259 ASP A C 1
ATOM 2055 O O . ASP A 1 259 ? 6.879 -4.537 -28.035 1.00 84.00 259 ASP A O 1
ATOM 2059 N N . VAL A 1 260 ? 7.989 -3.048 -29.291 1.00 78.19 260 VAL A N 1
ATOM 2060 C CA . VAL A 1 260 ? 7.138 -1.898 -28.940 1.00 78.19 260 VAL A CA 1
ATOM 2061 C C . VAL A 1 260 ? 5.704 -2.087 -29.442 1.00 78.19 260 VAL A C 1
ATOM 2063 O O . VAL A 1 260 ? 4.767 -1.886 -28.672 1.00 78.19 260 VAL A O 1
ATOM 2066 N N . LEU A 1 261 ? 5.510 -2.536 -30.688 1.00 83.75 261 LEU A N 1
ATOM 2067 C CA . LEU A 1 261 ? 4.175 -2.822 -31.232 1.00 83.75 261 LEU A CA 1
ATOM 2068 C C . LEU A 1 261 ? 3.477 -3.972 -30.494 1.00 83.75 261 LEU A C 1
ATOM 2070 O O . LEU A 1 261 ? 2.257 -3.950 -30.308 1.00 83.75 261 LEU A O 1
ATOM 2074 N N . TRP A 1 262 ? 4.233 -4.983 -30.066 1.00 79.19 262 TRP A N 1
ATOM 2075 C CA . TRP A 1 262 ? 3.701 -6.077 -29.261 1.00 79.19 262 TRP A CA 1
ATOM 2076 C C . TRP A 1 262 ? 3.231 -5.577 -27.889 1.00 79.19 262 TRP A C 1
ATOM 2078 O O . TRP A 1 262 ? 2.094 -5.857 -27.502 1.00 79.19 262 TRP A O 1
ATOM 2088 N N . MET A 1 263 ? 4.040 -4.754 -27.211 1.00 71.50 263 MET A N 1
ATOM 2089 C CA . MET A 1 263 ? 3.662 -4.123 -25.940 1.00 71.50 263 MET A CA 1
ATOM 2090 C C . MET A 1 263 ? 2.448 -3.193 -26.087 1.00 71.50 263 MET A C 1
ATOM 2092 O O . MET A 1 263 ? 1.555 -3.211 -25.242 1.00 71.50 263 MET A O 1
ATOM 2096 N N . GLU A 1 264 ? 2.359 -2.419 -27.171 1.00 75.69 264 GLU A N 1
ATOM 2097 C CA . GLU A 1 264 ? 1.210 -1.547 -27.449 1.00 75.69 264 GLU A CA 1
ATOM 2098 C C . GLU A 1 264 ? -0.082 -2.350 -27.678 1.00 75.69 264 GLU A C 1
ATOM 2100 O O . GLU A 1 264 ? -1.169 -1.965 -27.232 1.00 75.69 264 GLU A O 1
ATOM 2105 N N . LYS A 1 265 ? 0.018 -3.513 -28.328 1.00 82.12 265 LYS A N 1
ATOM 2106 C CA . LYS A 1 265 ? -1.115 -4.426 -28.515 1.00 82.12 265 LYS A CA 1
ATOM 2107 C C . LYS A 1 265 ? -1.541 -5.078 -27.198 1.00 82.12 265 LYS A C 1
ATOM 2109 O O . LYS A 1 265 ? -2.740 -5.214 -26.956 1.00 82.12 265 LYS A O 1
ATOM 2114 N N . GLU A 1 266 ? -0.591 -5.447 -26.344 1.00 75.38 266 GLU A N 1
ATOM 2115 C CA . GLU A 1 266 ? -0.857 -6.018 -25.020 1.00 75.38 266 GLU A CA 1
ATOM 2116 C C . GLU A 1 266 ? -1.524 -4.992 -24.079 1.00 75.38 266 GLU A C 1
ATOM 2118 O O . GLU A 1 266 ? -2.509 -5.311 -23.405 1.00 75.38 266 GLU A O 1
ATOM 2123 N N . LEU A 1 267 ? -1.087 -3.728 -24.128 1.00 68.06 267 LEU A N 1
ATOM 2124 C CA . LEU A 1 267 ? -1.711 -2.597 -23.426 1.00 68.06 267 LEU A CA 1
ATOM 2125 C C . LEU A 1 267 ? -3.137 -2.305 -23.927 1.00 68.06 267 LEU A C 1
ATOM 2127 O O . LEU A 1 267 ? -4.059 -2.113 -23.135 1.00 68.06 267 LEU A O 1
ATOM 2131 N N . ASN A 1 268 ? -3.373 -2.349 -25.240 1.00 72.25 268 ASN A N 1
ATOM 2132 C CA . ASN A 1 268 ? -4.716 -2.155 -25.802 1.00 72.25 268 ASN A CA 1
ATOM 2133 C C . ASN A 1 268 ? -5.678 -3.325 -25.513 1.00 72.25 268 ASN A C 1
ATOM 2135 O O . ASN A 1 268 ? -6.896 -3.132 -25.437 1.00 72.25 268 ASN A O 1
ATOM 2139 N N . LEU A 1 269 ? -5.158 -4.544 -25.345 1.00 63.28 269 LEU A N 1
ATOM 2140 C CA . LEU A 1 269 ? -5.944 -5.722 -24.960 1.00 63.28 269 LEU A CA 1
ATOM 2141 C C . LEU A 1 269 ? -6.287 -5.729 -23.465 1.00 63.28 269 LEU A C 1
ATOM 2143 O O . LEU A 1 269 ? -7.382 -6.157 -23.094 1.00 63.28 269 LEU A O 1
ATOM 2147 N N . THR A 1 270 ? -5.398 -5.215 -22.616 1.00 53.34 270 THR A N 1
ATOM 2148 C CA . THR A 1 270 ? -5.656 -5.035 -21.178 1.00 53.34 270 THR A CA 1
ATOM 2149 C C . THR A 1 270 ? -6.566 -3.832 -20.894 1.00 53.34 270 THR A C 1
ATOM 2151 O O . THR A 1 270 ? -7.404 -3.915 -19.999 1.00 53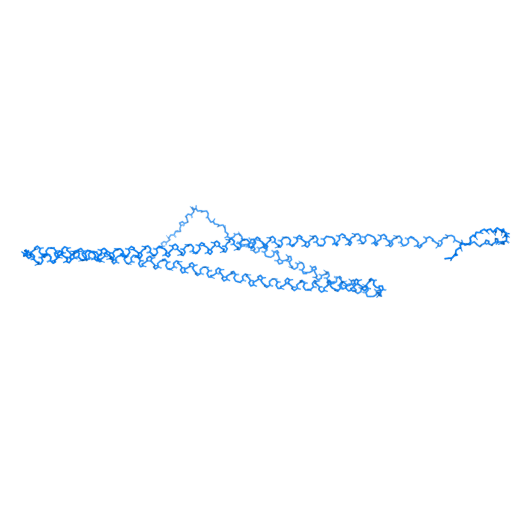.34 270 THR A O 1
ATOM 2154 N N . GLY A 1 271 ? -6.543 -2.783 -21.728 1.00 47.81 271 GLY A N 1
ATOM 2155 C CA . GLY A 1 271 ? -7.461 -1.634 -21.643 1.00 47.81 271 GLY A CA 1
ATOM 2156 C C . GLY A 1 271 ? -8.918 -1.893 -22.075 1.00 47.81 271 GLY A C 1
ATOM 2157 O O . GLY A 1 271 ? -9.806 -1.118 -21.732 1.00 47.81 271 GLY A O 1
ATOM 2158 N N . LYS A 1 272 ? -9.216 -2.989 -22.792 1.00 49.81 272 LYS A N 1
ATOM 2159 C CA . LYS A 1 272 ? -10.584 -3.319 -23.264 1.00 49.81 272 LYS A CA 1
ATOM 2160 C C . LYS 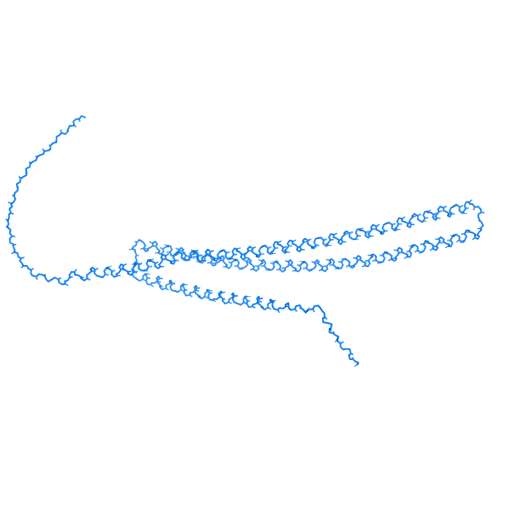A 1 272 ? -11.408 -4.209 -22.317 1.00 49.81 272 LYS A C 1
ATOM 2162 O O . LYS A 1 272 ? -12.552 -4.527 -22.646 1.00 49.81 272 LYS A O 1
ATOM 2167 N N . LYS A 1 273 ? -10.881 -4.594 -21.146 1.00 47.19 273 LYS A N 1
ATOM 2168 C CA . LYS A 1 273 ? -11.572 -5.467 -20.168 1.00 47.19 273 LYS A CA 1
ATOM 2169 C C . LYS A 1 273 ? -12.252 -4.748 -18.989 1.00 47.19 273 LYS A C 1
ATOM 2171 O O . LYS A 1 273 ? -12.663 -5.417 -18.049 1.00 47.19 273 LYS A O 1
ATOM 2176 N N . SER A 1 274 ? -12.483 -3.434 -19.057 1.00 45.62 274 SER A N 1
ATOM 2177 C CA . SER A 1 274 ? -13.389 -2.728 -18.130 1.00 45.62 274 SER A CA 1
ATOM 2178 C C . SER A 1 274 ? -14.586 -2.097 -18.853 1.00 45.62 274 SER A C 1
ATOM 2180 O O . SER A 1 274 ? -14.865 -0.906 -18.746 1.00 45.62 274 SER A O 1
ATOM 2182 N N . LYS A 1 275 ? -15.380 -2.910 -19.563 1.00 46.66 275 LYS A N 1
ATOM 2183 C CA . LYS A 1 275 ? -16.811 -2.588 -19.673 1.00 46.66 275 LYS A CA 1
ATOM 2184 C C . LYS A 1 275 ? -17.461 -2.953 -18.345 1.00 46.66 275 LYS A C 1
ATOM 2186 O O . LYS A 1 275 ? -17.947 -4.065 -18.169 1.00 46.66 275 LYS A O 1
ATOM 2191 N N . THR A 1 276 ? -17.433 -2.014 -17.409 1.00 49.56 276 THR A N 1
ATOM 2192 C CA . THR A 1 276 ? -18.330 -2.009 -16.255 1.00 49.56 276 THR A CA 1
ATOM 2193 C C . THR A 1 276 ? -19.764 -2.072 -16.795 1.00 49.56 276 THR A C 1
ATOM 2195 O O . THR A 1 276 ? -20.132 -1.201 -17.591 1.00 49.56 276 THR A O 1
ATOM 2198 N N . PRO A 1 277 ? -20.577 -3.086 -16.455 1.00 47.41 277 PRO A N 1
ATOM 2199 C CA . PRO A 1 277 ? -21.994 -3.045 -16.778 1.00 47.41 277 PRO A CA 1
ATOM 2200 C C . PRO A 1 277 ? -22.618 -1.851 -16.050 1.00 47.41 277 PRO A C 1
ATOM 2202 O O . PRO A 1 277 ? -22.319 -1.594 -14.883 1.00 47.41 277 PRO A O 1
ATOM 2205 N N . ALA A 1 278 ? -23.446 -1.092 -16.767 1.00 50.53 278 ALA A N 1
ATOM 2206 C CA . ALA A 1 278 ? -24.165 0.038 -16.201 1.00 50.53 278 ALA A CA 1
ATOM 2207 C C . ALA A 1 278 ? -24.959 -0.414 -14.957 1.00 50.53 278 ALA A C 1
ATOM 2209 O O . ALA A 1 278 ? -25.585 -1.481 -14.989 1.00 50.53 278 ALA A O 1
ATOM 2210 N N . PRO A 1 279 ? -24.945 0.366 -13.862 1.00 44.19 279 PRO A N 1
ATOM 2211 C CA . PRO A 1 279 ? -25.690 0.033 -12.657 1.00 44.19 279 PRO A CA 1
ATOM 2212 C C . PRO A 1 279 ? -27.190 0.046 -12.981 1.00 44.19 279 PRO A C 1
ATOM 2214 O O . PRO A 1 279 ? -27.749 1.103 -13.262 1.00 44.19 279 PRO A O 1
ATOM 2217 N N . GLY A 1 280 ? -27.829 -1.129 -12.979 1.00 52.03 280 GLY A N 1
ATOM 2218 C CA . GLY A 1 280 ? -29.286 -1.234 -13.130 1.00 52.03 280 GLY A CA 1
ATOM 2219 C C . GLY A 1 280 ? -29.849 -2.470 -13.834 1.00 52.03 280 GLY A C 1
ATOM 2220 O O . GLY A 1 280 ? -31.066 -2.606 -13.857 1.00 52.03 280 GLY A O 1
ATOM 2221 N N . THR A 1 281 ? -29.040 -3.386 -14.381 1.00 47.34 281 THR A N 1
ATOM 2222 C CA . THR A 1 281 ? -29.600 -4.595 -15.026 1.00 47.34 281 THR A CA 1
ATOM 2223 C C . THR A 1 281 ? -29.520 -5.788 -14.077 1.00 47.34 281 THR A C 1
ATOM 2225 O O . THR A 1 281 ? -28.482 -6.435 -13.957 1.00 47.34 281 THR A O 1
ATOM 2228 N N . ILE A 1 282 ? -30.616 -6.037 -13.363 1.00 49.66 282 ILE A N 1
ATOM 2229 C CA . ILE A 1 282 ? -30.846 -7.258 -12.587 1.00 49.66 282 ILE A CA 1
ATOM 2230 C C . ILE A 1 282 ? -31.108 -8.373 -13.605 1.00 49.66 282 ILE A C 1
ATOM 2232 O O . ILE A 1 282 ? -32.088 -8.313 -14.342 1.00 49.66 282 ILE A O 1
ATOM 2236 N N . ILE A 1 283 ? -30.212 -9.354 -13.685 1.00 49.41 283 ILE A N 1
ATOM 2237 C CA . ILE A 1 283 ? -30.463 -10.596 -14.419 1.00 49.41 283 ILE A CA 1
ATOM 2238 C C . ILE A 1 283 ? -31.081 -11.555 -13.402 1.00 49.41 283 ILE A C 1
ATOM 2240 O O . ILE A 1 283 ? -30.375 -12.097 -12.553 1.00 49.41 283 ILE A O 1
ATOM 2244 N N . GLU A 1 284 ? -32.403 -11.701 -13.449 1.00 51.16 284 GLU A N 1
ATOM 2245 C CA . GLU A 1 284 ? -33.107 -12.800 -12.791 1.00 51.16 284 GLU A CA 1
ATOM 2246 C C . GLU A 1 284 ? -32.669 -14.101 -13.475 1.00 51.16 284 GLU A C 1
ATOM 2248 O O . GLU A 1 284 ? -32.845 -14.275 -14.680 1.00 51.16 284 GLU A O 1
ATOM 2253 N N . GLN A 1 285 ? -32.007 -14.979 -12.724 1.00 54.69 285 GLN A N 1
ATOM 2254 C CA . GLN A 1 285 ? -31.697 -16.330 -13.171 1.00 54.69 285 GLN A CA 1
ATOM 2255 C C . GLN A 1 285 ? -32.804 -17.256 -12.670 1.00 54.69 285 GLN A C 1
ATOM 2257 O O . GLN A 1 285 ? -32.981 -17.413 -11.461 1.00 54.69 285 GLN A O 1
ATOM 2262 N N . ASP A 1 286 ? -33.529 -17.833 -13.627 1.00 52.59 286 ASP A N 1
ATOM 2263 C CA . ASP A 1 286 ? -34.532 -18.877 -13.443 1.00 52.59 286 ASP A CA 1
ATOM 2264 C C . ASP A 1 286 ? -33.991 -20.031 -12.589 1.00 52.59 286 ASP A C 1
ATOM 2266 O O . ASP A 1 286 ? -32.968 -20.648 -12.899 1.00 52.59 286 ASP A O 1
ATOM 2270 N N . ILE A 1 287 ? -34.725 -20.343 -11.523 1.00 46.06 287 ILE A N 1
ATOM 2271 C CA . ILE A 1 287 ? -34.606 -21.591 -10.774 1.00 46.06 287 ILE A CA 1
ATOM 2272 C C . ILE A 1 287 ? -35.581 -22.564 -11.439 1.00 46.06 287 ILE A C 1
ATOM 2274 O O . ILE A 1 287 ? -36.792 -22.406 -11.307 1.00 46.06 287 ILE A O 1
ATOM 2278 N N . ALA A 1 288 ? -35.054 -23.536 -12.183 1.00 57.03 288 ALA A N 1
ATOM 2279 C CA . ALA A 1 288 ? -35.837 -24.649 -12.709 1.00 57.03 288 ALA A CA 1
ATOM 2280 C C . ALA A 1 288 ? -36.030 -25.725 -11.625 1.00 57.03 288 ALA A C 1
ATOM 2282 O O . ALA A 1 288 ? -35.074 -26.069 -10.922 1.00 57.03 288 ALA A O 1
ATOM 2283 N N . GLU A 1 289 ? -37.274 -26.203 -11.513 1.00 47.38 289 GLU A N 1
ATOM 2284 C CA . GLU A 1 289 ? -37.720 -27.382 -10.748 1.00 47.38 289 GLU A CA 1
ATOM 2285 C C . GLU A 1 289 ? -37.096 -28.697 -11.237 1.00 47.38 289 GLU A C 1
ATOM 2287 O O . GLU A 1 289 ? -36.861 -28.840 -12.461 1.00 47.38 289 GLU A O 1
#

Secondary structure (DSSP, 8-state):
--------------------------TTSSSTTHHHHHHHHHHHHHHHHHHHHHHHHHHHHHHHHHHHHHHHHHHHHHHHHHHHHHHHHHHHHHHHHHHHHHHHHHHHHHHHHHHHHHHHHHHHHHHHHHHHTT--HHHHHHHHHHHHHHHHHHHHHHHHHHHHHHHHHHHHHHHHHHHHHHHHHHHHHHHHHHHHHHHHHHHHHHHHHHHHHHHHHHHHHHHHHHTT---HHHHHHHHHHHHHHHHHHHHHHHHHHHHHHHHHHHHHHHTTS--PPPTT---------

Sequence (289 aa):
MSKFPKDEDSADQISLEKELQMDEEDPDLFYGDDMRDLERSSDVQRLSNRMTMLFILIPCLLCAIFVFAYLDMREKLNQLQSTGSSQVQALSEDVVGKVKSIGDRLSTLEKSSVSIQKNLEKNQREIKKLVTSKVDKKAFERTGKKRSAEVTGGFSALRKETAAQKASVEKSVKELREKLDEGTATISAFRDDLVKQKKELAKVLQVIEVIRNEARKQELNISCLSEGRLDQEQLDNLFKEQRTGMALLRQQIESLKGDVLWMEKELNLTGKKSKTPAPGTIIEQDIAE

pLDDT: mean 70.07, std 13.46, range [38.41, 89.88]

Foldseek 3Di:
DDDDDDDDDDDDDDDDDDDDDDDPDDPPPPPPPVVVVVVVVVVVVVVVVVVVVCVVVVVVVVVVVVVVVVVVVVVVVVCCCCVVVVLVVVLVVVVVVLVVVLVVLVVVLVVLVVVLVVLVVVLVVVLVVCVPPPDDPVVSVVSVVVSVVVNVVSVVVSVVSVVVSVVVVVVSVVVNVVVVVVVVVVVVVVVVVVVVVVVVVVVVVVVVVVVVVVVVVVVVVVVCVVVPDDDPVVVVVVVVVVVVVVVVVVVVVVVVVVVVVVVVVVVVVVVVPPPPPDPDDDDDDDDDD

Radius of gyration: 49.96 Å; chains: 1; bounding box: 118×84×145 Å